Protein AF-A0A955TQ11-F1 (afdb_monomer_lite)

Foldseek 3Di:
DPDDPDDPPPPLVVLLQDWDKDKDKDKDFQCVCQVVCVVVQKDKGFIKIWIWIWTDDSAWWTKIKIKIFTAQIWMDHDQKTFGGKGWIAMDIDTGGDDRDDDPDDDPDDDDPDPVVVVCVVVPPGQRKMWTQWIGHHLWIKGGWIFRWYDDNFKTKTAQTWIQTQNWIKTFIWIFGNDVWIKIWTWMWIFQRACQSVDDPVPGDPWFRGWTKIKTKIWTAHPPPRDTPLQAIKIKIKIQDDWLVNVLVVLCVVPVPCPDVVSVVVNVVSVVFTWRMWIWIRGRNDTDIDTHGDDDD

Structure (mmCIF, N/CA/C/O backbone):
data_AF-A0A955TQ11-F1
#
_entry.id   AF-A0A955TQ11-F1
#
loop_
_atom_site.group_PDB
_atom_site.id
_atom_site.type_symbol
_atom_site.label_atom_id
_atom_site.label_alt_id
_atom_site.label_comp_id
_atom_site.label_asym_id
_atom_site.label_entity_id
_atom_site.label_seq_id
_atom_site.pdbx_PDB_ins_code
_atom_site.Cartn_x
_atom_site.Cartn_y
_atom_site.Cartn_z
_atom_site.occupancy
_atom_site.B_iso_or_equiv
_atom_site.auth_seq_id
_atom_site.auth_comp_id
_atom_site.auth_asym_id
_atom_site.auth_atom_id
_atom_site.pdbx_PDB_model_num
ATOM 1 N N . MET A 1 1 ? -59.111 25.835 35.967 1.00 38.91 1 MET A N 1
ATOM 2 C CA . MET A 1 1 ? -58.354 24.629 35.556 1.00 38.91 1 MET A CA 1
ATOM 3 C C . MET A 1 1 ? -57.848 24.784 34.121 1.00 38.91 1 MET A C 1
ATOM 5 O O . MET A 1 1 ? -58.261 24.059 33.231 1.00 38.91 1 MET A O 1
ATOM 9 N N . GLN A 1 2 ? -56.956 25.746 33.891 1.00 38.28 2 GLN A N 1
ATOM 10 C CA . GLN A 1 2 ? -56.193 25.904 32.650 1.00 38.28 2 GLN A CA 1
ATOM 11 C C . GLN A 1 2 ? -54.782 26.282 33.095 1.00 38.28 2 GLN A C 1
ATOM 13 O O . GLN A 1 2 ? -54.624 27.301 33.758 1.00 38.28 2 GLN A O 1
ATOM 18 N N . GLY A 1 3 ? -53.795 25.425 32.836 1.00 31.94 3 GLY A N 1
ATOM 19 C CA . GLY A 1 3 ? -52.412 25.699 33.239 1.00 31.94 3 GLY A CA 1
ATOM 20 C C . GLY A 1 3 ? -51.520 24.478 33.460 1.00 31.94 3 GLY A C 1
ATOM 21 O O . GLY A 1 3 ? -50.689 24.523 34.355 1.00 31.94 3 GLY A O 1
ATOM 22 N N . LEU A 1 4 ? -51.685 23.389 32.698 1.00 33.56 4 LEU A N 1
ATOM 23 C CA . LEU A 1 4 ? -50.808 22.205 32.795 1.00 33.56 4 LEU A CA 1
ATOM 24 C C . LEU A 1 4 ? -50.300 21.678 31.438 1.00 33.56 4 LEU A C 1
ATOM 26 O O . LEU A 1 4 ? -49.816 20.557 31.357 1.00 33.56 4 LEU A O 1
ATOM 30 N N . LEU A 1 5 ? -50.375 22.470 30.364 1.00 36.75 5 LEU A N 1
ATOM 31 C CA . LEU A 1 5 ? -49.940 22.050 29.023 1.00 36.75 5 LEU A CA 1
ATOM 32 C C . LEU A 1 5 ? -49.131 23.140 28.309 1.00 36.75 5 LEU A C 1
ATOM 34 O O . LEU A 1 5 ? -49.489 23.523 27.208 1.00 36.75 5 LEU A O 1
ATOM 38 N N . ASN A 1 6 ? -48.083 23.676 28.943 1.00 38.81 6 ASN A N 1
ATOM 39 C CA . ASN A 1 6 ? -47.078 24.513 28.268 1.00 38.81 6 ASN A CA 1
ATOM 40 C C . ASN A 1 6 ? -45.756 24.534 29.058 1.00 38.81 6 ASN A C 1
ATOM 42 O O .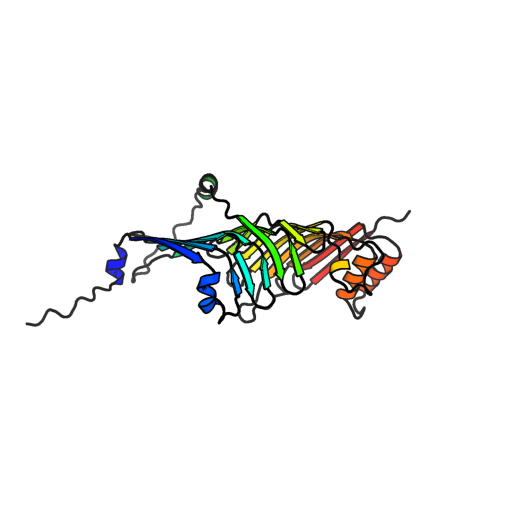 ASN A 1 6 ? -45.367 25.551 29.622 1.00 38.81 6 ASN A O 1
ATOM 46 N N . SER A 1 7 ? -45.046 23.407 29.078 1.00 39.47 7 SER A N 1
ATOM 47 C CA . SER A 1 7 ? -43.590 23.428 29.243 1.00 39.47 7 SER A CA 1
ATOM 48 C C . SER A 1 7 ? -42.989 22.745 28.020 1.00 39.47 7 SER A C 1
ATOM 50 O O . SER A 1 7 ? -43.044 21.518 27.933 1.00 39.47 7 SER A O 1
ATOM 52 N N . PRO A 1 8 ? -42.437 23.502 27.055 1.00 45.91 8 PRO A N 1
ATOM 53 C CA . PRO A 1 8 ? -41.474 22.945 26.132 1.00 45.91 8 PRO A CA 1
ATOM 54 C C . PRO A 1 8 ? -40.201 22.807 26.957 1.00 45.91 8 PRO A C 1
ATOM 56 O O . PRO A 1 8 ? -39.421 23.745 27.061 1.00 45.91 8 PRO A O 1
ATOM 59 N N . ASP A 1 9 ? -40.050 21.686 27.645 1.00 49.72 9 ASP A N 1
ATOM 60 C CA . ASP A 1 9 ? -38.780 21.338 28.265 1.00 49.72 9 ASP A CA 1
ATOM 61 C C . ASP A 1 9 ? -38.062 20.458 27.235 1.00 49.72 9 ASP A C 1
ATOM 63 O O . ASP A 1 9 ? -38.290 19.243 27.200 1.00 49.72 9 ASP A O 1
ATOM 67 N N . PRO A 1 10 ? -37.332 21.041 26.259 1.00 54.69 10 PRO A N 1
ATOM 68 C CA . PRO A 1 10 ? -36.696 20.239 25.238 1.00 54.69 10 PRO A CA 1
ATOM 69 C C . PRO A 1 10 ? -35.675 19.362 25.951 1.00 54.69 10 PRO A C 1
ATOM 71 O O . PRO A 1 10 ? -34.774 19.863 26.617 1.00 54.69 10 PRO A O 1
ATOM 74 N N . LEU A 1 11 ? -35.779 18.046 25.781 1.00 53.69 11 LEU A N 1
ATOM 75 C CA . LEU A 1 11 ? -34.768 17.067 26.204 1.00 53.69 11 LEU A CA 1
ATOM 76 C C . LEU A 1 11 ? -33.322 17.536 25.922 1.00 53.69 11 LEU A C 1
ATOM 78 O O . LEU A 1 11 ? -32.414 17.216 26.683 1.00 53.69 11 LEU A O 1
ATOM 82 N N . GLY A 1 12 ? -33.117 18.354 24.880 1.00 47.66 12 GLY A N 1
ATOM 83 C CA . GLY A 1 12 ? -31.842 18.995 24.549 1.00 47.66 12 GLY A CA 1
ATOM 84 C C . GLY A 1 12 ? -31.285 19.983 25.589 1.00 47.66 12 GLY A C 1
ATOM 85 O O . GLY A 1 12 ? -30.067 20.065 25.708 1.00 47.66 12 GLY A O 1
ATOM 86 N N . ALA A 1 13 ? -32.123 20.685 26.361 1.00 52.50 13 ALA A N 1
ATOM 87 C CA . ALA A 1 13 ? -31.678 21.564 27.450 1.00 52.50 13 ALA A CA 1
ATOM 88 C C . ALA A 1 13 ? -31.245 20.754 28.682 1.00 52.50 13 ALA A C 1
ATOM 90 O O . ALA A 1 13 ? -30.204 21.029 29.262 1.00 52.50 13 ALA A O 1
ATOM 91 N N . ARG A 1 14 ? -31.963 19.673 29.018 1.00 53.03 14 ARG A N 1
ATOM 92 C CA . ARG A 1 14 ? -31.576 18.774 30.124 1.00 53.03 14 ARG A CA 1
ATOM 93 C C . ARG A 1 14 ? -30.316 17.953 29.821 1.00 53.03 14 ARG A C 1
ATOM 95 O O . ARG A 1 14 ? -29.553 17.643 30.728 1.00 53.03 14 ARG A O 1
ATOM 102 N N . LEU A 1 15 ? -30.077 17.615 28.550 1.00 51.38 15 LEU A N 1
ATOM 103 C CA . LEU A 1 15 ? -28.830 16.980 28.100 1.00 51.38 15 LEU A CA 1
ATOM 104 C C . LEU A 1 15 ? -27.630 17.934 28.136 1.00 51.38 15 LEU A C 1
ATOM 106 O O . LEU A 1 15 ? -26.497 17.461 28.221 1.00 51.38 15 LEU A O 1
ATOM 110 N N . ALA A 1 16 ? -27.852 19.253 28.090 1.00 51.72 16 ALA A N 1
ATOM 111 C CA . ALA A 1 16 ? -26.779 20.235 28.181 1.00 51.72 16 ALA A CA 1
ATOM 112 C C . ALA A 1 16 ? -26.068 20.165 29.540 1.00 51.72 16 ALA A C 1
ATOM 114 O O . ALA A 1 16 ? -24.851 20.170 29.543 1.00 51.72 16 ALA A O 1
ATOM 115 N N . ASP A 1 17 ? -26.770 19.918 30.646 1.00 55.50 17 ASP A N 1
ATOM 116 C CA . ASP A 1 17 ? -26.166 19.907 31.994 1.00 55.50 17 ASP A CA 1
ATOM 117 C C . ASP A 1 17 ? -25.662 18.522 32.451 1.00 55.50 17 ASP A C 1
ATOM 119 O O . ASP A 1 17 ? -25.109 18.359 33.536 1.00 55.50 17 ASP A O 1
ATOM 123 N N . LEU A 1 18 ? -25.843 17.481 31.634 1.00 58.16 18 LEU A N 1
ATOM 124 C CA . LEU A 1 18 ? -25.458 16.114 31.997 1.00 58.16 18 LEU A CA 1
ATOM 125 C C . LEU A 1 18 ? -23.947 15.892 31.844 1.00 58.16 18 LEU A C 1
ATOM 127 O O . LEU A 1 18 ? -23.392 16.133 30.777 1.00 58.16 18 LEU A O 1
ATOM 131 N N . PHE A 1 19 ? -23.277 15.374 32.870 1.00 64.00 19 PHE A N 1
ATOM 132 C CA . PHE A 1 19 ? -21.999 14.677 32.714 1.00 64.00 19 PHE A CA 1
ATOM 133 C C . PHE A 1 19 ? -22.301 13.190 32.536 1.00 64.00 19 PHE A C 1
ATOM 135 O O . PHE A 1 19 ? -23.000 12.602 33.362 1.00 64.00 19 PHE A O 1
ATOM 142 N N . ALA A 1 20 ? -21.802 12.587 31.460 1.00 74.44 20 ALA A N 1
ATOM 143 C CA . ALA A 1 20 ? -21.975 11.160 31.221 1.00 74.44 20 ALA A CA 1
ATOM 144 C C . ALA A 1 20 ? -20.669 10.555 30.716 1.00 74.44 20 ALA A C 1
ATOM 146 O O . ALA A 1 20 ? -20.060 11.060 29.770 1.00 74.44 20 ALA A O 1
ATOM 147 N N . GLU A 1 21 ? -20.268 9.463 31.350 1.00 80.25 21 GLU A N 1
ATOM 148 C CA . GLU A 1 21 ? -19.175 8.607 30.918 1.00 80.25 21 GLU A CA 1
ATOM 149 C C . GLU A 1 21 ? -19.738 7.202 30.732 1.00 80.25 21 GLU A C 1
ATOM 151 O O . GLU A 1 21 ? -20.430 6.680 31.608 1.00 80.25 21 GLU A O 1
ATOM 156 N N . VAL A 1 22 ? -19.511 6.634 29.553 1.00 83.81 22 VAL A N 1
ATOM 157 C CA . VAL A 1 22 ? -19.943 5.286 29.202 1.00 83.81 22 VAL A CA 1
ATOM 158 C C . VAL A 1 22 ? -18.728 4.533 28.706 1.00 83.81 22 VAL A C 1
ATOM 160 O O . VAL A 1 22 ? -18.120 4.910 27.706 1.00 83.81 22 VAL A O 1
ATOM 163 N N . GLU A 1 23 ? -18.415 3.449 29.398 1.00 86.69 23 GLU A N 1
ATOM 164 C CA . GLU A 1 23 ? -17.421 2.474 28.977 1.00 86.69 23 GLU A CA 1
ATOM 165 C C . GLU A 1 23 ? -18.138 1.173 28.648 1.00 86.69 23 GLU A C 1
ATOM 167 O O . GLU A 1 23 ? -19.005 0.707 29.390 1.00 86.69 23 GLU A O 1
ATOM 172 N N . THR A 1 24 ? -17.831 0.589 27.499 1.00 84.44 24 THR A N 1
ATOM 173 C CA . THR A 1 24 ? -18.410 -0.688 27.089 1.00 84.44 24 THR A CA 1
ATOM 174 C C . THR A 1 24 ? -17.337 -1.542 26.453 1.00 84.44 24 THR A C 1
ATOM 176 O O . THR A 1 24 ? -16.631 -1.101 25.553 1.00 84.44 24 THR A O 1
ATOM 179 N N . THR A 1 25 ? -17.237 -2.785 26.911 1.00 88.19 25 THR A N 1
ATOM 180 C CA . THR A 1 25 ? -16.353 -3.790 26.328 1.00 88.19 25 THR A CA 1
ATOM 181 C C . THR A 1 25 ? -17.168 -4.903 25.704 1.00 88.19 25 THR A C 1
ATOM 183 O O . THR A 1 25 ? -18.130 -5.397 26.291 1.00 88.19 25 THR A O 1
ATOM 186 N N . ALA A 1 26 ? -16.766 -5.318 24.511 1.00 88.81 26 ALA A N 1
ATOM 187 C CA . ALA A 1 26 ? -17.285 -6.499 23.849 1.00 88.81 26 ALA A CA 1
ATOM 188 C C . ALA A 1 26 ? -16.115 -7.333 23.334 1.00 88.81 26 ALA A C 1
ATOM 190 O O . ALA A 1 26 ? -15.153 -6.799 22.793 1.00 88.81 26 ALA A O 1
ATOM 191 N N . ASN A 1 27 ? -16.207 -8.650 23.487 1.00 89.88 27 ASN A N 1
ATOM 192 C CA . ASN A 1 27 ? -15.277 -9.589 22.874 1.00 89.88 27 ASN A CA 1
ATOM 193 C C . ASN A 1 27 ? -16.059 -10.430 21.874 1.00 89.88 27 ASN A C 1
ATOM 195 O O . ASN A 1 27 ? -17.071 -11.040 22.222 1.00 89.88 27 ASN A O 1
ATOM 199 N N . VAL A 1 28 ? -15.593 -10.434 20.634 1.00 89.25 28 VAL A N 1
ATOM 200 C CA . VAL A 1 28 ? -16.248 -11.074 19.501 1.00 89.25 28 VAL A CA 1
ATOM 201 C C . VAL A 1 28 ? -15.338 -12.179 18.985 1.00 89.25 28 VAL A C 1
ATOM 203 O O . VAL A 1 28 ? -14.207 -11.929 18.575 1.00 89.25 28 VAL A O 1
ATOM 206 N N . ASP A 1 29 ? -15.844 -13.408 19.010 1.00 92.75 29 ASP A N 1
ATOM 207 C CA . ASP A 1 29 ? -15.275 -14.534 18.271 1.00 92.75 29 ASP A CA 1
ATOM 208 C C . ASP A 1 29 ? -15.870 -14.501 16.859 1.00 92.75 29 ASP A C 1
ATOM 210 O O . ASP A 1 29 ? -17.080 -14.692 16.684 1.00 92.75 29 ASP A O 1
ATOM 214 N N . LEU A 1 30 ? -15.034 -14.211 15.858 1.00 89.94 30 LEU A N 1
ATOM 215 C CA . LEU A 1 30 ? -15.490 -14.015 14.480 1.00 89.94 30 LEU A CA 1
ATOM 216 C C . LEU A 1 30 ? -16.107 -15.288 13.896 1.00 89.94 30 LEU A C 1
ATOM 218 O O . LEU A 1 30 ? -17.072 -15.194 13.138 1.00 89.94 30 LEU A O 1
ATOM 222 N N . ALA A 1 31 ? -15.645 -16.468 14.328 1.00 90.88 31 ALA A N 1
ATOM 223 C CA . ALA A 1 31 ? -16.203 -17.736 13.868 1.00 90.88 31 ALA A CA 1
ATOM 224 C C . ALA A 1 31 ? -17.668 -17.906 14.309 1.00 90.88 31 ALA A C 1
ATOM 226 O O . ALA A 1 31 ? -18.479 -18.479 13.582 1.00 90.88 31 ALA A O 1
ATOM 227 N N . ARG A 1 32 ? -18.036 -17.361 15.476 1.00 92.25 32 ARG A N 1
ATOM 228 C CA . ARG A 1 32 ? -19.420 -17.382 15.989 1.00 92.25 32 ARG A CA 1
ATOM 229 C C . ARG A 1 32 ? -20.309 -16.311 15.367 1.00 92.25 32 ARG A C 1
ATOM 231 O O . ARG A 1 32 ? -21.527 -16.423 15.442 1.00 92.25 32 ARG A O 1
ATOM 238 N N . PHE A 1 33 ? -19.713 -15.283 14.768 1.00 90.62 33 PHE A N 1
ATOM 239 C CA . PHE A 1 33 ? -20.420 -14.188 14.099 1.00 90.62 33 PHE A CA 1
ATOM 240 C C . PHE A 1 33 ? -20.521 -14.372 12.580 1.00 90.62 33 PHE A C 1
ATOM 242 O O . PHE A 1 33 ? -21.008 -13.482 11.881 1.00 90.62 33 PHE A O 1
ATOM 249 N N . GLN A 1 34 ? -20.121 -15.534 12.058 1.00 89.38 34 GLN A N 1
ATOM 250 C CA . GLN A 1 34 ? -20.082 -15.799 10.623 1.00 89.38 34 GLN A CA 1
ATOM 251 C C . GLN A 1 34 ? -21.447 -15.613 9.936 1.00 89.38 34 GLN A C 1
ATOM 253 O O . GLN A 1 34 ? -21.502 -15.135 8.804 1.00 89.38 34 GLN A O 1
ATOM 258 N N . GLU A 1 35 ? -22.559 -15.909 10.614 1.00 89.44 35 GLU A N 1
ATOM 259 C CA . GLU A 1 35 ? -23.915 -15.686 10.081 1.00 89.44 35 GLU A CA 1
ATOM 260 C C . GLU A 1 35 ? -24.207 -14.206 9.780 1.00 89.44 35 GLU A C 1
ATOM 262 O O . GLU A 1 35 ? -24.903 -13.903 8.815 1.00 89.44 35 GLU A O 1
ATOM 267 N N . VAL A 1 36 ? -23.630 -13.281 10.557 1.00 88.75 36 VAL A N 1
ATOM 268 C CA . VAL A 1 36 ? -23.771 -11.826 10.361 1.00 88.75 36 VAL A CA 1
ATOM 269 C C . VAL A 1 36 ? -22.808 -11.312 9.287 1.00 88.75 36 VAL A C 1
ATOM 271 O O . VAL A 1 36 ? -23.125 -10.366 8.572 1.00 88.75 36 VAL A O 1
ATOM 274 N N . LEU A 1 37 ? -21.637 -11.938 9.149 1.00 87.12 37 LEU A N 1
ATOM 275 C CA . LEU A 1 37 ? -20.599 -11.535 8.192 1.00 87.12 37 LEU A CA 1
ATOM 276 C C . LEU A 1 37 ? -20.875 -12.032 6.762 1.00 87.12 37 LEU A C 1
ATOM 278 O O . LEU A 1 37 ? -20.564 -11.344 5.788 1.00 87.12 37 LEU A O 1
ATOM 282 N N . THR A 1 38 ? -21.507 -13.201 6.629 1.00 88.88 38 THR A N 1
ATOM 283 C CA . THR A 1 38 ? -21.760 -13.860 5.335 1.00 88.88 38 THR A CA 1
ATOM 284 C C . THR A 1 38 ? -22.584 -13.008 4.357 1.00 88.88 38 THR A C 1
ATOM 286 O O . THR A 1 38 ? -22.193 -12.939 3.191 1.00 88.88 38 THR A O 1
ATOM 289 N N . PRO A 1 39 ? -23.662 -12.302 4.769 1.00 91.88 39 PRO A N 1
ATOM 290 C CA . PRO A 1 39 ? -24.403 -11.398 3.883 1.00 91.88 39 PRO A CA 1
ATOM 291 C C . PRO A 1 39 ? -23.557 -10.267 3.282 1.00 91.88 39 PRO A C 1
ATOM 293 O O . PRO A 1 39 ? -23.903 -9.739 2.230 1.00 91.88 39 PRO A O 1
ATOM 296 N N . HIS A 1 40 ? -22.444 -9.908 3.927 1.00 88.19 40 HIS A N 1
ATOM 297 C CA . HIS A 1 40 ? -21.497 -8.897 3.451 1.00 88.19 40 HIS A CA 1
ATOM 298 C C . HIS A 1 40 ? -20.326 -9.498 2.655 1.00 88.19 40 HIS A C 1
ATOM 300 O O . HIS A 1 40 ? -19.376 -8.789 2.319 1.00 88.19 40 HIS A O 1
ATOM 306 N N . GLY A 1 41 ? -20.378 -10.802 2.360 1.00 88.12 41 GLY A N 1
ATOM 307 C CA . GLY A 1 41 ? -19.329 -11.519 1.638 1.00 88.12 41 GLY A CA 1
ATOM 308 C C . GLY A 1 41 ? -18.043 -11.705 2.445 1.00 88.12 41 GLY A C 1
ATOM 309 O O . GLY A 1 41 ? -16.998 -11.954 1.851 1.00 88.12 41 GLY A O 1
ATOM 310 N N . ILE A 1 42 ? -18.107 -11.563 3.773 1.00 89.19 42 ILE A N 1
ATOM 311 C CA . ILE A 1 42 ? -16.952 -11.661 4.666 1.00 89.19 42 ILE A CA 1
ATOM 312 C C . ILE A 1 42 ? -16.956 -13.038 5.332 1.00 89.19 42 ILE A C 1
ATOM 314 O O . ILE A 1 42 ? -17.942 -13.450 5.947 1.00 89.19 42 ILE A O 1
ATOM 318 N N . GLN A 1 43 ? -15.836 -13.743 5.240 1.00 93.00 43 GLN A N 1
ATOM 319 C CA . GLN A 1 43 ? -15.561 -14.964 5.991 1.00 93.00 43 GLN A CA 1
ATOM 320 C C . GLN A 1 43 ? -14.374 -14.736 6.909 1.00 93.00 43 GLN A C 1
ATOM 322 O O . GLN A 1 43 ? -13.403 -14.103 6.496 1.00 93.00 43 GLN A O 1
ATOM 327 N N . GLY A 1 44 ? -14.429 -15.233 8.143 1.00 91.56 44 GLY A N 1
ATOM 328 C CA . GLY A 1 44 ? -13.293 -15.047 9.027 1.00 91.56 44 GLY A CA 1
ATOM 329 C C . GLY A 1 44 ? -13.310 -15.789 10.345 1.00 91.56 44 GLY A C 1
ATOM 330 O O . GLY A 1 44 ? -14.318 -16.319 10.804 1.00 91.56 44 GLY A O 1
ATOM 331 N N . THR A 1 45 ? -12.136 -15.799 10.959 1.00 95.25 45 THR A N 1
ATOM 332 C CA . THR A 1 45 ? -11.853 -16.431 12.247 1.00 95.25 45 THR A CA 1
ATOM 333 C C . THR A 1 45 ? -10.977 -15.514 13.089 1.00 95.25 45 THR A C 1
ATOM 335 O O . THR A 1 45 ? -10.372 -14.578 12.570 1.00 95.25 45 THR A O 1
ATOM 338 N N . GLY A 1 46 ? -10.870 -15.811 14.382 1.00 93.19 46 GLY A N 1
ATOM 339 C CA . GLY A 1 46 ? -10.047 -15.055 15.323 1.00 93.19 46 GLY A CA 1
ATOM 340 C C . GLY A 1 46 ? -10.889 -14.259 16.311 1.00 93.19 46 GLY A C 1
ATOM 341 O O . GLY A 1 46 ? -12.117 -14.376 16.349 1.00 93.19 46 GLY A O 1
ATOM 342 N N . HIS A 1 47 ? -10.215 -13.461 17.134 1.00 94.12 47 HIS A N 1
ATOM 343 C CA . HIS A 1 47 ? -10.851 -12.745 18.235 1.00 94.12 47 HIS A CA 1
ATOM 344 C C . HIS A 1 47 ? -10.671 -11.241 18.072 1.00 94.12 47 HIS A C 1
ATOM 346 O O . HIS A 1 47 ? -9.567 -10.757 17.825 1.00 94.12 47 HIS A O 1
ATOM 352 N N . THR A 1 48 ? -11.764 -10.505 18.248 1.00 90.00 48 THR A N 1
ATOM 353 C CA . THR A 1 48 ? -11.767 -9.042 18.255 1.00 90.00 48 THR A CA 1
ATOM 354 C C . THR A 1 48 ? -12.294 -8.535 19.592 1.00 90.00 48 THR A C 1
ATOM 356 O O . THR A 1 48 ? -13.424 -8.832 19.970 1.00 90.00 48 THR A O 1
ATOM 359 N N . GLY A 1 49 ? -11.485 -7.769 20.313 1.00 89.75 49 GLY A N 1
ATOM 360 C CA . GLY A 1 49 ? -11.927 -6.957 21.442 1.00 89.75 49 GLY A CA 1
ATOM 361 C C . GLY A 1 49 ? -12.349 -5.576 20.951 1.00 89.75 49 GLY A C 1
ATOM 362 O O . GLY A 1 49 ? -11.660 -4.977 20.133 1.00 89.75 49 GLY A O 1
ATOM 363 N N . ILE A 1 50 ? -13.471 -5.069 21.438 1.00 87.50 50 ILE A N 1
ATOM 364 C CA . ILE A 1 50 ? -13.983 -3.730 21.151 1.00 87.50 50 ILE A CA 1
ATOM 365 C C . ILE A 1 50 ? -14.161 -3.036 22.495 1.00 87.50 50 ILE A C 1
ATOM 367 O O . ILE A 1 50 ? -14.943 -3.496 23.326 1.00 87.50 50 ILE A O 1
ATOM 371 N N . HIS A 1 51 ? -13.446 -1.941 22.713 1.00 88.75 51 HIS A N 1
ATOM 372 C CA . HIS A 1 51 ? -13.599 -1.080 23.877 1.00 88.75 51 HIS A CA 1
ATOM 373 C C . HIS A 1 51 ? -14.107 0.283 23.405 1.00 88.75 51 HIS A C 1
ATOM 375 O O . HIS A 1 51 ? -13.448 0.969 22.631 1.00 88.75 51 HIS A O 1
ATOM 381 N N . VAL A 1 52 ? -15.310 0.657 23.827 1.00 85.62 52 VAL A N 1
ATOM 382 C CA . VAL A 1 52 ? -15.945 1.933 23.496 1.00 85.62 52 VAL A CA 1
ATOM 383 C C . VAL A 1 52 ? -15.916 2.815 24.734 1.00 85.62 52 VAL A C 1
ATOM 385 O O . VAL A 1 52 ? -16.435 2.427 25.778 1.00 85.62 52 VAL A O 1
ATOM 388 N N . HIS A 1 53 ? -15.351 4.010 24.596 1.00 87.69 53 HIS A N 1
ATOM 389 C CA . HIS A 1 53 ? -15.335 5.058 25.610 1.00 87.69 53 HIS A CA 1
ATOM 390 C C . HIS A 1 53 ? -16.078 6.282 25.075 1.00 87.69 53 HIS A C 1
ATOM 392 O O . HIS A 1 53 ? -15.708 6.845 24.045 1.00 87.69 53 HIS A O 1
ATOM 398 N N . LEU A 1 54 ? -17.154 6.687 25.741 1.00 81.69 54 LEU A N 1
ATOM 399 C CA . LEU A 1 54 ? -17.909 7.896 25.422 1.00 81.69 54 LEU A CA 1
ATOM 400 C C . LEU A 1 54 ? -17.883 8.816 26.632 1.00 81.69 54 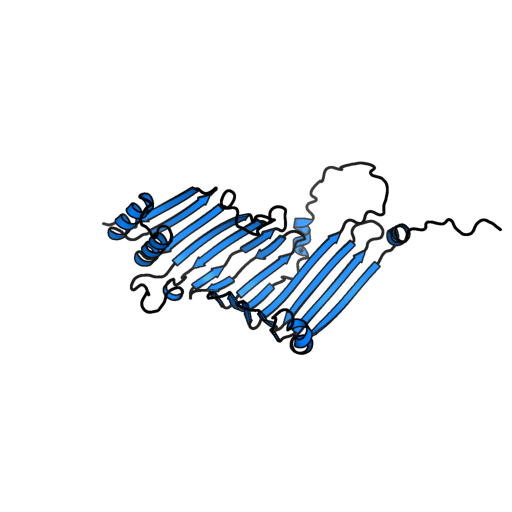LEU A C 1
ATOM 402 O O . LEU A 1 54 ? -18.292 8.427 27.722 1.00 81.69 54 LEU A O 1
ATOM 406 N N . ARG A 1 55 ? -17.470 10.063 26.429 1.00 81.75 55 ARG A N 1
ATOM 407 C CA . ARG A 1 55 ? -17.432 11.088 27.466 1.00 81.75 55 ARG A CA 1
ATOM 408 C C . ARG A 1 55 ? -18.111 12.357 26.985 1.00 81.75 55 ARG A C 1
ATOM 410 O O . ARG A 1 55 ? -17.589 13.088 26.144 1.00 81.75 55 ARG A O 1
ATOM 417 N N . LYS A 1 56 ? -19.258 12.663 27.583 1.00 76.50 56 LYS A N 1
ATOM 418 C CA . LYS A 1 56 ? -19.960 13.934 27.420 1.00 76.50 56 LYS A CA 1
ATOM 419 C C . LYS A 1 56 ? -19.627 14.823 28.612 1.00 76.50 56 LYS A C 1
ATOM 421 O O . LYS A 1 56 ? -19.984 14.515 29.750 1.00 76.50 56 LYS A O 1
ATOM 426 N N . LYS A 1 57 ? -18.926 15.928 28.356 1.00 70.12 57 LYS A N 1
ATOM 427 C CA . LYS A 1 57 ? -18.670 16.958 29.372 1.00 70.12 57 LYS A CA 1
ATOM 428 C C . LYS A 1 57 ? -19.917 17.812 29.576 1.00 70.12 57 LYS A C 1
ATOM 430 O O . LYS A 1 57 ? -20.694 17.998 28.644 1.00 70.12 57 LYS A O 1
ATOM 435 N N . GLU A 1 58 ? -20.078 18.340 30.787 1.00 60.78 58 GLU A N 1
ATOM 436 C CA . GLU A 1 58 ? -21.165 19.256 31.153 1.00 60.78 58 GLU A CA 1
ATOM 437 C C . GLU A 1 58 ? -21.258 20.389 30.121 1.00 60.78 58 GLU A C 1
ATOM 439 O O . GLU A 1 58 ? -22.195 20.431 29.341 1.00 60.78 58 GLU A O 1
ATOM 444 N N . HIS A 1 59 ? -20.184 21.157 29.946 1.00 61.88 59 HIS A N 1
ATOM 445 C CA . HIS A 1 59 ? -20.035 22.102 28.843 1.00 61.88 59 HIS A CA 1
ATOM 446 C C . HIS A 1 59 ? -18.861 21.668 27.959 1.00 61.88 59 HIS A C 1
ATOM 448 O O . HIS A 1 59 ? -17.716 21.625 28.416 1.00 61.88 59 HIS A O 1
ATOM 454 N N . GLY A 1 60 ? -19.125 21.324 26.697 1.00 66.00 60 GLY A N 1
ATOM 455 C CA . GLY A 1 60 ? -18.074 21.014 25.726 1.00 66.00 60 GLY A CA 1
ATOM 456 C C . GLY A 1 60 ? -18.412 19.873 24.777 1.00 66.00 60 GLY A C 1
ATOM 457 O O . GLY A 1 60 ? -19.566 19.484 24.614 1.00 66.00 60 GLY A O 1
ATOM 458 N N . ASN A 1 61 ? -17.376 19.358 24.120 1.00 70.00 61 ASN A N 1
ATOM 459 C CA . ASN A 1 61 ? -17.527 18.321 23.113 1.00 70.00 61 ASN A CA 1
ATOM 460 C C . ASN A 1 61 ? -17.946 16.980 23.734 1.00 70.00 61 ASN A C 1
ATOM 462 O O . ASN A 1 61 ? -17.548 16.637 24.851 1.00 70.00 61 ASN A O 1
ATOM 466 N N . LEU A 1 62 ? -18.711 16.208 22.966 1.00 76.19 62 LEU A N 1
ATOM 467 C CA . LEU A 1 62 ? -18.840 14.771 23.151 1.00 76.19 62 LEU A CA 1
ATOM 468 C C . LEU A 1 62 ? -17.584 14.120 22.570 1.00 76.19 62 LEU A C 1
ATOM 470 O O . LEU A 1 62 ? -17.382 14.123 21.354 1.00 76.19 62 LEU A O 1
ATOM 474 N N . ASP A 1 63 ? -16.745 13.578 23.441 1.00 79.50 63 ASP A N 1
ATOM 475 C CA . ASP A 1 63 ? -15.588 12.788 23.050 1.00 79.50 63 ASP A CA 1
ATOM 476 C C . ASP A 1 63 ? -16.001 11.316 22.973 1.00 79.50 63 ASP A C 1
ATOM 478 O O . ASP A 1 63 ? -16.628 10.781 23.883 1.00 79.50 63 ASP A O 1
ATOM 482 N N . SER A 1 64 ? -15.658 10.659 21.875 1.00 78.81 64 SER A N 1
ATOM 483 C CA . SER A 1 64 ? -15.875 9.231 21.665 1.00 78.81 64 SER A CA 1
ATOM 484 C C . SER A 1 64 ? -14.575 8.589 21.208 1.00 78.81 64 SER A C 1
ATOM 486 O O . SER A 1 64 ? -13.864 9.156 20.374 1.00 78.81 64 SER A O 1
ATOM 488 N N . ALA A 1 65 ? -14.253 7.430 21.764 1.00 82.06 65 ALA A N 1
ATOM 489 C CA . ALA A 1 65 ? -13.138 6.598 21.361 1.00 82.06 65 ALA A CA 1
ATOM 490 C C . ALA A 1 65 ? -13.603 5.145 21.229 1.00 82.06 65 ALA A C 1
ATOM 492 O O . ALA A 1 65 ? -14.400 4.660 22.030 1.00 82.06 65 ALA A O 1
ATOM 493 N N . ILE A 1 66 ? -13.126 4.470 20.191 1.00 82.75 66 ILE A N 1
ATOM 494 C CA . ILE A 1 66 ? -13.316 3.041 19.970 1.00 82.75 66 ILE A CA 1
ATOM 495 C C . ILE A 1 66 ? -11.927 2.445 19.789 1.00 82.75 66 ILE A C 1
ATOM 497 O O . ILE A 1 66 ? -11.243 2.778 18.821 1.00 82.75 66 ILE A O 1
ATOM 501 N N . ASP A 1 67 ? -11.529 1.571 20.703 1.00 85.50 67 ASP A N 1
ATOM 502 C CA . ASP A 1 67 ? -10.318 0.771 20.603 1.00 85.50 67 ASP A CA 1
ATOM 503 C C . ASP A 1 67 ? -10.704 -0.639 20.151 1.00 85.50 67 ASP A C 1
ATOM 505 O O . ASP A 1 67 ? -11.406 -1.376 20.847 1.00 85.50 67 ASP A O 1
ATOM 509 N N . LEU A 1 68 ? -10.256 -1.018 18.963 1.00 85.31 68 LEU A N 1
ATOM 510 C CA . LEU A 1 68 ? -10.371 -2.368 18.434 1.00 85.31 68 LEU A CA 1
ATOM 511 C C . LEU A 1 68 ? -9.057 -3.091 18.709 1.00 85.31 68 LEU A C 1
ATOM 513 O O . LEU A 1 68 ? -7.996 -2.573 18.386 1.00 85.31 68 LEU A O 1
ATOM 517 N N . THR A 1 69 ? -9.113 -4.285 19.283 1.00 90.19 69 THR A N 1
ATOM 518 C CA . THR A 1 69 ? -7.962 -5.177 19.457 1.00 90.19 69 THR A CA 1
ATOM 519 C C . THR A 1 69 ? -8.209 -6.437 18.649 1.00 90.19 69 THR A C 1
ATOM 521 O O . THR A 1 69 ? -9.214 -7.108 18.851 1.00 90.19 69 THR A O 1
ATOM 524 N N . LEU A 1 70 ? -7.300 -6.766 17.745 1.00 90.38 70 LEU A N 1
ATOM 525 C CA . LEU A 1 70 ? -7.368 -7.926 16.868 1.00 90.38 70 LEU A CA 1
ATOM 526 C C . LEU A 1 70 ? -6.346 -8.952 17.349 1.00 90.38 70 LEU A C 1
ATOM 528 O O . LEU A 1 70 ? -5.186 -8.604 17.582 1.00 90.38 70 LEU A O 1
ATOM 532 N N . LYS A 1 71 ? -6.761 -10.210 17.482 1.00 93.19 71 LYS A N 1
ATOM 533 C CA . LYS A 1 71 ? -5.873 -11.327 17.799 1.00 93.19 71 LYS A CA 1
ATOM 534 C C . LYS A 1 71 ? -6.110 -12.469 16.821 1.00 93.19 71 LYS A C 1
ATOM 536 O O . LYS A 1 71 ? -7.186 -13.075 16.841 1.00 93.19 71 LYS A O 1
ATOM 541 N N . GLU A 1 72 ? -5.085 -12.759 16.019 1.00 91.75 72 GLU A N 1
ATOM 542 C CA . GLU A 1 72 ? -5.067 -13.871 15.054 1.00 91.75 72 GLU A CA 1
ATOM 543 C C . GLU A 1 72 ? -6.284 -13.844 14.114 1.00 91.75 72 GLU A C 1
ATOM 545 O O . GLU A 1 72 ? -6.913 -14.862 13.823 1.00 91.75 72 GLU A O 1
ATOM 550 N N . VAL A 1 73 ? -6.657 -12.642 13.677 1.00 92.25 73 VAL A N 1
ATOM 551 C CA . VAL A 1 73 ? -7.809 -12.411 12.814 1.00 92.25 73 VAL A CA 1
ATOM 552 C C . VAL A 1 73 ? -7.446 -12.753 11.377 1.00 92.25 73 VAL A C 1
ATOM 554 O O . VAL A 1 73 ? -6.576 -12.126 10.777 1.00 92.25 73 VAL A O 1
ATOM 557 N N . SER A 1 74 ? -8.158 -13.718 10.810 1.00 94.00 74 SER A N 1
ATOM 558 C CA . SER A 1 74 ? -8.082 -14.045 9.388 1.00 94.00 74 SER A CA 1
ATOM 559 C C . SER A 1 74 ? -9.411 -13.696 8.738 1.00 94.00 74 SER A C 1
ATOM 561 O O . SER A 1 74 ? -10.460 -14.119 9.221 1.00 94.00 74 SER A O 1
ATOM 563 N N . LEU A 1 75 ? -9.368 -12.904 7.669 1.00 92.31 75 LEU A N 1
ATOM 564 C CA . LEU A 1 75 ? -10.540 -12.395 6.959 1.00 92.31 75 LEU A CA 1
ATOM 565 C C . LEU A 1 75 ? -10.391 -12.641 5.460 1.00 92.31 75 LEU A C 1
ATOM 567 O O . LEU A 1 75 ? -9.324 -12.435 4.887 1.00 92.31 75 LEU A O 1
ATOM 571 N N . GLN A 1 76 ? -11.482 -13.022 4.813 1.00 92.25 76 GLN A N 1
ATOM 572 C CA . GLN A 1 76 ? -11.595 -13.156 3.370 1.00 92.25 76 GLN A CA 1
ATOM 573 C C . GLN A 1 76 ? -12.845 -12.415 2.903 1.00 92.25 76 GLN A C 1
ATOM 575 O O . GLN A 1 76 ? -13.948 -12.697 3.367 1.00 92.25 76 GLN A O 1
ATOM 580 N N . GLN A 1 77 ? -12.663 -11.484 1.969 1.00 90.44 77 GLN A N 1
ATOM 581 C CA . GLN A 1 77 ? -13.742 -10.757 1.313 1.00 90.44 77 GLN A CA 1
ATOM 582 C C . GLN A 1 77 ? -13.407 -10.587 -0.168 1.00 90.44 77 GLN A C 1
ATOM 584 O O . GLN A 1 77 ? -12.455 -9.897 -0.525 1.00 90.44 77 GLN A O 1
ATOM 589 N N . GLU A 1 78 ? -14.189 -11.219 -1.042 1.00 87.25 78 GLU A N 1
ATOM 590 C CA . GLU A 1 78 ? -13.985 -11.202 -2.497 1.00 87.25 78 GLU A CA 1
ATOM 591 C C . GLU A 1 78 ? -12.533 -11.520 -2.925 1.00 87.25 78 GLU A C 1
ATOM 593 O O . GLU A 1 78 ? -12.116 -12.679 -2.920 1.00 87.25 78 GLU A O 1
ATOM 598 N N . ARG A 1 79 ? -11.770 -10.490 -3.324 1.00 85.94 79 ARG A N 1
ATOM 599 C CA . ARG A 1 79 ? -10.376 -10.556 -3.798 1.00 85.94 79 ARG A CA 1
ATOM 600 C C . ARG A 1 79 ? -9.357 -10.102 -2.749 1.00 85.94 79 ARG A C 1
ATOM 602 O O . ARG A 1 79 ? -8.169 -10.020 -3.066 1.00 85.94 79 ARG A O 1
ATOM 609 N N . ALA A 1 80 ? -9.819 -9.777 -1.547 1.00 87.69 80 ALA A N 1
ATOM 610 C CA . ALA A 1 80 ? -9.001 -9.349 -0.430 1.00 87.69 80 ALA A CA 1
ATOM 611 C C . ALA A 1 80 ? -8.945 -10.449 0.635 1.00 87.69 80 ALA A C 1
ATOM 613 O O . ALA A 1 80 ? -9.982 -10.947 1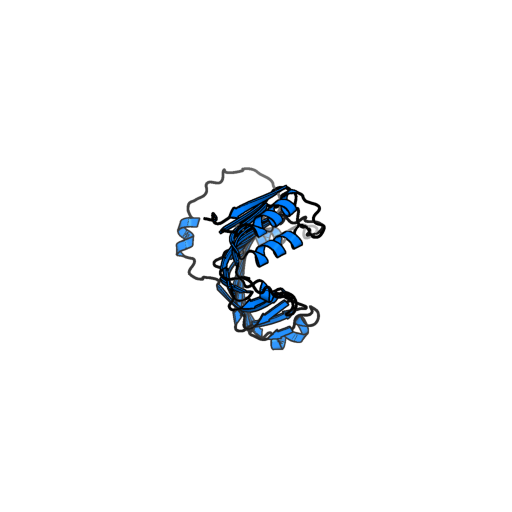.081 1.00 87.69 80 ALA A O 1
ATOM 614 N N . THR A 1 81 ? -7.739 -10.824 1.059 1.00 92.75 81 THR A N 1
ATOM 615 C CA . THR A 1 81 ? -7.553 -11.710 2.216 1.00 92.75 81 THR A CA 1
ATOM 616 C C . THR A 1 81 ? -6.535 -11.133 3.183 1.00 92.75 81 THR A C 1
ATOM 618 O O . THR A 1 81 ? -5.513 -10.594 2.764 1.00 92.75 81 THR A O 1
ATOM 621 N N . ILE A 1 82 ? -6.808 -11.284 4.474 1.00 91.81 82 ILE A N 1
ATOM 622 C CA . ILE A 1 82 ? -5.903 -11.010 5.588 1.00 91.81 82 ILE A CA 1
ATOM 623 C C . ILE A 1 82 ? -5.702 -12.339 6.307 1.00 91.81 82 ILE A C 1
ATOM 625 O O . ILE A 1 82 ? -6.680 -12.967 6.707 1.00 91.81 82 ILE A O 1
ATOM 629 N N . GLU A 1 83 ? -4.460 -12.776 6.464 1.00 93.31 83 GLU A N 1
ATOM 630 C CA . GLU A 1 83 ? -4.106 -13.995 7.193 1.00 93.31 83 GLU A CA 1
ATOM 631 C C . GLU A 1 83 ? -3.314 -13.615 8.453 1.00 93.31 83 GLU A C 1
ATOM 633 O O . GLU A 1 83 ? -2.306 -12.905 8.373 1.00 93.31 83 GLU A O 1
ATOM 638 N N . GLU A 1 84 ? -3.770 -14.109 9.610 1.00 90.88 84 GLU A N 1
ATOM 639 C CA . GLU A 1 84 ? -3.104 -13.954 10.915 1.00 90.88 84 GLU A CA 1
ATOM 640 C C . GLU A 1 84 ? -2.868 -12.479 11.324 1.00 90.88 84 GLU A C 1
ATOM 642 O O . GLU A 1 84 ? -1.792 -12.100 11.786 1.00 90.88 84 GLU A O 1
ATOM 647 N N . GLY A 1 85 ? -3.885 -11.628 11.167 1.00 86.50 85 GLY A N 1
ATOM 648 C CA . GLY A 1 85 ? -3.860 -10.220 11.564 1.00 86.50 85 GLY A CA 1
ATOM 649 C C . GLY A 1 85 ? -3.928 -10.018 13.082 1.00 86.50 85 GLY A C 1
ATOM 650 O O . GLY A 1 85 ? -4.824 -10.537 13.748 1.00 86.50 85 GLY A O 1
ATOM 651 N N . THR A 1 86 ? -3.011 -9.238 13.649 1.00 91.38 86 THR A N 1
ATOM 652 C CA . THR A 1 86 ? -2.969 -8.919 15.085 1.00 91.38 86 THR A CA 1
ATOM 653 C C . THR A 1 86 ? -2.634 -7.449 15.282 1.00 91.38 86 THR A C 1
ATOM 655 O O . THR A 1 86 ? -1.816 -6.889 14.563 1.00 91.38 86 THR A O 1
ATOM 658 N N . GLY A 1 87 ? -3.250 -6.796 16.261 1.00 87.19 87 GLY A N 1
ATOM 659 C CA . GLY A 1 87 ? -2.915 -5.409 16.558 1.00 87.19 87 GLY A CA 1
ATOM 660 C C . GLY A 1 87 ? -4.014 -4.656 17.265 1.00 87.19 87 GLY A C 1
ATOM 661 O O . GLY A 1 87 ? -4.974 -5.245 17.760 1.00 87.19 87 GLY A O 1
ATOM 662 N N . SER A 1 88 ? -3.885 -3.336 17.294 1.00 86.12 88 SER A N 1
ATOM 663 C CA . SER A 1 88 ? -4.955 -2.475 17.784 1.00 86.12 88 SER A CA 1
ATOM 664 C C . SER A 1 88 ? -5.196 -1.288 16.867 1.00 86.12 88 SER A C 1
ATOM 666 O O . SER A 1 88 ? -4.290 -0.824 16.181 1.00 86.12 88 SER A O 1
ATOM 668 N N . ILE A 1 89 ? -6.438 -0.818 16.847 1.00 81.62 89 ILE A N 1
ATOM 669 C CA . ILE A 1 89 ? -6.885 0.334 16.074 1.00 81.62 89 ILE A CA 1
ATOM 670 C C . ILE A 1 89 ? -7.658 1.231 17.024 1.00 81.62 89 ILE A C 1
ATOM 672 O O . ILE A 1 89 ? -8.660 0.798 17.586 1.00 81.62 89 ILE A O 1
ATOM 676 N N . GLN A 1 90 ? -7.227 2.478 17.179 1.00 80.69 90 GLN A N 1
ATOM 677 C CA . GLN A 1 90 ? -7.978 3.477 17.930 1.00 80.69 90 GLN A CA 1
ATOM 678 C C . GLN A 1 90 ? -8.634 4.470 16.974 1.00 80.69 90 GLN A C 1
ATOM 680 O O . GLN A 1 90 ? -7.972 5.109 16.153 1.00 80.69 90 GLN A O 1
ATOM 685 N N . ILE A 1 91 ? -9.944 4.628 17.120 1.00 77.69 91 ILE A N 1
ATOM 686 C CA . ILE A 1 91 ? -10.746 5.616 16.407 1.00 77.69 91 ILE A CA 1
ATOM 687 C C . ILE A 1 91 ? -11.244 6.614 17.439 1.00 77.69 91 ILE A C 1
ATOM 689 O O . ILE A 1 91 ? -12.015 6.249 18.322 1.00 77.69 91 ILE A O 1
ATOM 693 N N . ARG A 1 92 ? -10.847 7.882 17.320 1.00 78.06 92 ARG A N 1
ATOM 694 C CA . ARG A 1 92 ? -11.329 8.952 18.200 1.00 78.06 92 ARG A CA 1
ATOM 695 C C . ARG A 1 92 ? -12.102 10.000 17.413 1.00 78.06 92 ARG A C 1
ATOM 697 O O . ARG A 1 92 ? -11.645 10.461 16.370 1.00 78.06 92 ARG A O 1
ATOM 704 N N . LYS A 1 93 ? -13.245 10.432 17.945 1.00 77.31 93 LYS A N 1
ATOM 705 C CA . LYS A 1 93 ? -14.055 11.522 17.395 1.00 77.31 93 LYS A CA 1
ATOM 706 C C . LYS A 1 93 ? -14.507 12.462 18.503 1.00 77.31 93 LYS A C 1
ATOM 708 O O . LYS A 1 93 ? -15.066 12.016 19.501 1.00 77.31 93 LYS A O 1
ATOM 713 N N . SER A 1 94 ? -14.272 13.757 18.312 1.00 76.69 94 SER A N 1
ATOM 714 C CA . SER A 1 94 ? -14.759 14.815 19.197 1.00 76.69 94 SER A CA 1
ATOM 715 C C . SER A 1 94 ? -15.822 15.612 18.452 1.00 76.69 94 SER A C 1
ATOM 717 O O . SER A 1 94 ? -15.568 16.123 17.363 1.00 76.69 94 SER A O 1
ATOM 719 N N . LEU A 1 95 ? -17.030 15.675 19.000 1.00 71.69 95 LEU A N 1
ATOM 720 C CA . LEU A 1 95 ? -18.170 16.358 18.399 1.00 71.69 95 LEU A CA 1
ATOM 721 C C . LEU A 1 95 ? -18.522 17.581 19.238 1.00 71.69 95 LEU A C 1
ATOM 723 O O . LEU A 1 95 ? -18.840 17.445 20.418 1.00 71.69 95 LEU A O 1
ATOM 727 N N . ALA A 1 96 ? -18.500 18.770 18.637 1.00 69.44 96 ALA A N 1
ATOM 728 C CA . ALA A 1 96 ? -18.982 19.973 19.303 1.00 69.44 96 ALA A CA 1
ATOM 729 C C . ALA A 1 96 ? -20.497 19.878 19.517 1.00 69.44 96 ALA A C 1
ATOM 731 O O . ALA A 1 96 ? -21.264 19.792 18.559 1.00 69.44 96 ALA A O 1
ATOM 732 N N . TRP A 1 97 ? -20.926 19.889 20.778 1.00 55.91 97 TRP A N 1
ATOM 733 C CA . TRP A 1 97 ? -22.338 19.908 21.139 1.00 55.91 97 TRP A CA 1
ATOM 734 C C . TRP A 1 97 ? -22.780 21.354 21.373 1.00 55.91 97 TRP A C 1
ATOM 736 O O . TRP A 1 97 ? -22.301 22.009 22.297 1.00 55.91 97 TRP A O 1
ATOM 746 N N . GLN A 1 98 ? -23.688 21.861 20.536 1.00 58.09 98 GLN A N 1
ATOM 747 C CA . GLN A 1 98 ? -24.321 23.169 20.719 1.00 58.09 98 GLN A CA 1
ATOM 748 C C . GLN A 1 98 ? -25.824 22.960 20.964 1.00 58.09 98 GLN A C 1
ATOM 750 O O . GLN A 1 98 ? -26.559 22.685 20.014 1.00 58.09 98 GLN A O 1
ATOM 755 N N . PRO A 1 99 ? -26.308 23.049 22.216 1.00 48.31 99 PRO A N 1
ATOM 756 C CA . PRO A 1 99 ? -27.739 23.043 22.486 1.00 48.31 99 PRO A CA 1
ATOM 757 C C . PRO A 1 99 ? -28.343 24.342 21.927 1.00 48.31 99 PRO A C 1
ATOM 759 O O . PRO A 1 99 ? -27.756 25.413 22.056 1.00 48.31 99 PRO A O 1
ATOM 762 N N . GLY A 1 100 ? -29.462 24.234 21.210 1.00 46.88 100 GLY A N 1
ATOM 763 C CA . GLY A 1 100 ? -29.934 25.261 20.277 1.00 46.88 100 GLY A CA 1
ATOM 764 C C . GLY A 1 100 ? -30.071 26.691 20.827 1.00 46.88 100 GLY A C 1
ATOM 765 O O . GLY A 1 100 ? -30.630 26.906 21.896 1.00 46.88 100 GLY A O 1
ATOM 766 N N . GLY A 1 101 ? -29.668 27.660 19.991 1.00 43.09 101 GLY A N 1
ATOM 767 C CA . GLY A 1 101 ? -30.292 28.986 19.909 1.00 43.09 101 GLY A CA 1
ATOM 768 C C . GLY A 1 101 ? -29.576 30.181 20.551 1.00 43.09 101 GLY A C 1
ATOM 769 O O . GLY A 1 101 ? -30.141 30.784 21.450 1.00 43.09 101 GLY A O 1
ATOM 770 N N . SER A 1 102 ? -28.410 30.596 20.033 1.00 36.59 102 SER A N 1
ATOM 771 C CA . SER A 1 102 ? -28.152 31.984 19.573 1.00 36.59 102 SER A CA 1
ATOM 772 C C . SER A 1 102 ? -26.734 32.100 18.975 1.00 36.59 102 SER A C 1
ATOM 774 O O . SER A 1 102 ? -25.771 31.721 19.645 1.00 36.59 102 SER A O 1
ATOM 776 N N . PRO A 1 103 ? -26.538 32.623 17.748 1.00 51.66 103 PRO A N 1
ATOM 777 C CA . PRO A 1 103 ? -25.207 32.899 17.219 1.00 51.66 103 PRO A CA 1
ATOM 778 C C . PRO A 1 103 ? -24.690 34.217 17.811 1.00 51.66 103 PRO A C 1
ATOM 780 O O . PRO A 1 103 ? -24.748 35.267 17.175 1.00 51.66 103 PRO A O 1
ATOM 783 N N . THR A 1 104 ? -24.175 34.186 19.040 1.00 44.28 104 THR A N 1
ATOM 784 C CA . THR A 1 104 ? -23.497 35.345 19.641 1.00 44.28 104 THR A CA 1
ATOM 785 C C . THR A 1 104 ? -22.005 35.081 19.813 1.00 44.28 104 THR A C 1
ATOM 787 O O . THR A 1 104 ? -21.555 34.574 20.831 1.00 44.28 104 THR A O 1
ATOM 790 N N . GLY A 1 105 ? -21.263 35.439 18.760 1.00 41.47 105 GLY A N 1
ATOM 791 C CA . GLY A 1 105 ? -19.963 36.120 18.769 1.00 41.47 105 GLY A CA 1
ATOM 792 C C . GLY A 1 105 ? -18.870 35.703 19.761 1.00 41.47 105 GLY A C 1
ATOM 793 O O . GLY A 1 105 ? -18.905 36.074 20.926 1.00 41.47 105 GLY A O 1
ATOM 794 N N . ARG A 1 106 ? -17.763 35.172 19.231 1.00 37.66 106 ARG A N 1
ATOM 795 C CA . ARG A 1 106 ? -16.512 35.907 18.926 1.00 37.66 106 ARG A CA 1
ATOM 796 C C . ARG A 1 106 ? -15.443 34.878 18.548 1.00 37.66 106 ARG A C 1
ATOM 798 O O . ARG A 1 106 ? -15.114 34.004 19.340 1.00 37.66 106 ARG A O 1
ATOM 805 N N . SER A 1 107 ? -14.888 35.002 17.344 1.00 38.66 107 SER A N 1
ATOM 806 C CA . SER A 1 107 ? -13.678 34.283 16.936 1.00 38.66 107 SER A CA 1
ATOM 807 C C . SER A 1 107 ? -12.510 34.785 17.786 1.00 38.66 107 SER A C 1
ATOM 809 O O . SER A 1 107 ? -11.924 35.823 17.477 1.00 38.66 107 SER A O 1
ATOM 811 N N . ALA A 1 108 ? -12.190 34.087 18.874 1.00 39.78 108 ALA A N 1
ATOM 812 C CA . ALA A 1 108 ? -10.902 34.262 19.528 1.00 39.78 108 ALA A CA 1
ATOM 813 C C . ALA A 1 108 ? -9.815 33.711 18.588 1.00 39.78 108 ALA A C 1
ATOM 815 O O . ALA A 1 108 ? -9.988 32.608 18.061 1.00 39.78 108 ALA A O 1
ATOM 816 N N . PRO A 1 109 ? -8.722 34.449 18.332 1.00 35.91 109 PRO A N 1
ATOM 817 C CA . PRO A 1 109 ? -7.618 33.914 17.555 1.00 35.91 109 PRO A CA 1
ATOM 818 C C . PRO A 1 109 ? -7.066 32.672 18.258 1.00 35.91 109 PRO A C 1
ATOM 820 O O . PRO A 1 109 ? -6.722 32.703 19.439 1.00 35.91 109 PRO A O 1
ATOM 823 N N . PHE A 1 110 ? -7.009 31.569 17.516 1.00 39.44 110 PHE A N 1
ATOM 824 C CA . PHE A 1 110 ? -6.362 30.341 17.945 1.00 39.44 110 PHE A CA 1
ATOM 825 C C . PHE A 1 110 ? -4.879 30.630 18.191 1.00 39.44 110 PHE A C 1
ATOM 827 O O . PHE A 1 110 ? -4.150 31.057 17.294 1.00 39.44 110 PHE A O 1
ATOM 834 N N . HIS A 1 111 ? -4.436 30.424 19.424 1.00 32.28 111 HIS A N 1
ATOM 835 C CA . HIS A 1 111 ? -3.024 30.353 19.761 1.00 32.28 111 HIS A CA 1
ATOM 836 C C . HIS A 1 111 ? -2.707 28.872 19.946 1.00 32.28 111 HIS A C 1
ATOM 838 O O . HIS A 1 111 ? -3.215 28.281 20.904 1.00 32.28 111 HIS A O 1
ATOM 844 N N . PRO A 1 112 ? -1.945 28.241 19.033 1.00 31.89 112 PRO A N 1
ATOM 845 C CA . PRO A 1 112 ? -1.515 26.871 19.236 1.00 31.89 112 PRO A CA 1
ATOM 846 C C . PRO A 1 112 ? -0.674 26.840 20.509 1.00 31.89 112 PRO A C 1
ATOM 848 O O . PRO A 1 112 ? 0.438 27.359 20.560 1.00 31.89 112 PRO A O 1
ATOM 851 N N . SER A 1 113 ? -1.251 26.283 21.569 1.00 39.47 113 SER A N 1
ATOM 852 C CA . SER A 1 113 ? -0.490 25.922 22.751 1.00 39.47 113 SER A CA 1
ATOM 853 C C . SER A 1 113 ? 0.322 24.685 22.406 1.00 39.47 113 SER A C 1
ATOM 855 O O . SER A 1 113 ? -0.166 23.752 21.765 1.00 39.47 113 SER A O 1
ATOM 857 N N . ASP A 1 114 ? 1.570 24.690 22.853 1.00 45.25 114 ASP A N 1
ATOM 858 C CA . ASP A 1 114 ? 2.579 23.645 22.676 1.00 45.25 114 ASP A CA 1
ATOM 859 C C . ASP A 1 114 ? 2.251 22.360 23.483 1.00 45.25 114 ASP A C 1
ATOM 861 O O . ASP A 1 114 ? 3.108 21.680 24.044 1.00 45.25 114 ASP A O 1
ATOM 865 N N . LEU A 1 115 ? 0.956 22.035 23.590 1.00 42.66 115 LEU A N 1
ATOM 866 C CA . LEU A 1 115 ? 0.407 20.838 24.220 1.00 42.66 115 LEU A CA 1
ATOM 867 C C . LEU A 1 115 ? 0.663 19.590 23.367 1.00 42.66 115 LEU A C 1
ATOM 869 O O . LEU A 1 115 ? 0.774 18.500 23.918 1.00 42.66 115 LEU A O 1
ATOM 873 N N . ILE A 1 116 ? 0.815 19.725 22.043 1.00 47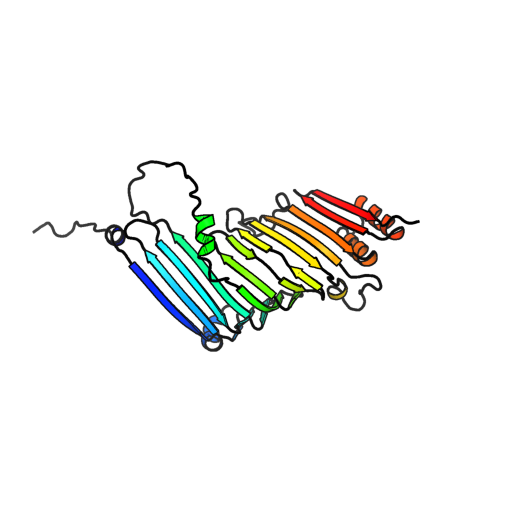.91 116 ILE A N 1
ATOM 874 C CA . ILE A 1 116 ? 1.082 18.589 21.140 1.00 47.91 116 ILE A CA 1
ATOM 875 C C . ILE A 1 116 ? 2.475 17.989 21.412 1.00 47.91 116 ILE A C 1
ATOM 877 O O . ILE A 1 116 ? 2.605 16.767 21.486 1.00 47.91 116 ILE A O 1
ATOM 881 N N . ALA A 1 117 ? 3.487 18.823 21.683 1.00 40.56 117 ALA A N 1
ATOM 882 C CA . ALA A 1 117 ? 4.820 18.366 22.088 1.00 40.56 117 ALA A CA 1
ATOM 883 C C . ALA A 1 117 ? 4.839 17.735 23.499 1.00 40.56 117 ALA A C 1
ATOM 885 O O . ALA A 1 117 ? 5.691 16.899 23.808 1.00 40.56 117 ALA A O 1
ATOM 886 N N . GLN A 1 118 ? 3.883 18.096 24.365 1.00 36.44 118 GLN A N 1
ATOM 887 C CA . GLN A 1 118 ? 3.740 17.525 25.712 1.00 36.44 118 GLN A CA 1
ATOM 888 C C . GLN A 1 118 ? 2.907 16.229 25.727 1.00 36.44 118 GLN A C 1
ATOM 890 O O . GLN A 1 118 ? 3.160 15.354 26.555 1.00 36.44 118 GLN A O 1
ATOM 895 N N . LEU A 1 119 ? 1.976 16.053 24.781 1.00 45.59 119 LEU A N 1
ATOM 896 C CA . LEU A 1 119 ? 1.136 14.854 24.652 1.00 45.59 119 LEU A CA 1
ATOM 897 C C . LEU A 1 119 ? 1.881 13.641 24.076 1.00 45.59 119 LEU A C 1
ATOM 899 O O . LEU A 1 119 ? 1.534 12.510 24.415 1.00 45.59 119 LEU A O 1
ATOM 903 N N . GLN A 1 120 ? 2.952 13.845 23.301 1.00 45.81 120 GLN A N 1
ATOM 904 C CA . GLN A 1 120 ? 3.808 12.743 22.829 1.00 45.81 120 GLN A CA 1
ATOM 905 C C . GLN A 1 120 ? 4.447 11.939 23.977 1.00 45.81 120 GLN A C 1
ATOM 907 O O . GLN A 1 120 ? 4.757 10.765 23.802 1.00 45.81 120 GLN A O 1
ATOM 912 N N . ARG A 1 121 ? 4.579 12.516 25.181 1.00 37.75 121 ARG A N 1
ATOM 913 C CA . ARG A 1 121 ? 5.117 11.814 26.364 1.00 37.75 121 ARG A CA 1
ATOM 914 C C . ARG A 1 121 ? 4.104 10.883 27.048 1.00 37.75 121 ARG A C 1
ATOM 916 O O . ARG A 1 121 ? 4.491 10.125 27.934 1.00 37.75 121 ARG A O 1
ATOM 923 N N . PHE A 1 122 ? 2.832 10.920 26.638 1.00 41.44 122 PHE A N 1
ATOM 924 C CA . PHE A 1 122 ? 1.752 10.068 27.157 1.00 41.44 122 PHE A CA 1
ATOM 925 C C . PHE A 1 122 ? 1.233 9.039 26.139 1.00 41.44 122 PHE A C 1
ATOM 927 O O . PHE A 1 122 ? 0.401 8.207 26.496 1.00 41.44 122 PHE A O 1
ATOM 934 N N . ALA A 1 123 ? 1.738 9.043 24.900 1.00 42.50 123 ALA A N 1
ATOM 935 C CA . ALA A 1 123 ? 1.421 8.044 23.878 1.00 42.50 123 ALA A CA 1
ATOM 936 C C . ALA A 1 123 ? 2.169 6.728 24.169 1.00 42.50 123 ALA A C 1
ATOM 938 O O . ALA A 1 123 ? 3.149 6.386 23.518 1.00 42.50 123 ALA A O 1
ATOM 939 N N . LYS A 1 124 ? 1.749 6.015 25.218 1.00 43.69 124 LYS A N 1
ATOM 940 C CA . LYS A 1 124 ? 2.345 4.734 25.638 1.00 43.69 124 LYS A CA 1
ATOM 941 C C . LYS A 1 124 ? 1.809 3.518 24.878 1.00 43.69 124 LYS A C 1
ATOM 943 O O . LYS A 1 124 ? 2.240 2.405 25.158 1.00 43.69 124 LYS A O 1
ATOM 948 N N . THR A 1 125 ? 0.895 3.722 23.936 1.00 52.75 125 THR A N 1
ATOM 949 C CA . THR A 1 125 ? 0.273 2.640 23.176 1.00 52.75 125 THR A CA 1
ATOM 950 C C . THR A 1 125 ? 0.530 2.893 21.700 1.00 52.75 125 THR A C 1
ATOM 952 O O . THR A 1 125 ? -0.191 3.644 21.049 1.00 52.75 125 THR A O 1
ATOM 955 N N . GLU A 1 126 ? 1.610 2.317 21.176 1.00 58.38 126 GLU A N 1
ATOM 956 C CA . GLU A 1 126 ? 1.774 2.209 19.731 1.00 58.38 126 GLU A CA 1
ATOM 957 C C . GLU A 1 126 ? 0.692 1.249 19.226 1.00 58.38 126 GLU A C 1
ATOM 959 O O . GLU A 1 126 ? 0.663 0.069 19.578 1.00 58.38 126 GLU A O 1
ATOM 964 N N . HIS A 1 127 ? -0.260 1.778 18.457 1.00 77.06 127 HIS A N 1
ATOM 965 C CA . HIS A 1 127 ? -1.304 0.995 17.803 1.00 77.06 127 HIS A CA 1
ATOM 966 C C . HIS A 1 127 ? -0.711 0.313 16.571 1.00 77.06 127 HIS A C 1
ATOM 968 O O . HIS A 1 127 ? -0.947 0.706 15.427 1.00 77.06 127 HIS A O 1
ATOM 974 N N . THR A 1 128 ? 0.151 -0.667 16.828 1.00 85.44 128 THR A N 1
ATOM 975 C CA . THR A 1 128 ? 0.765 -1.476 15.785 1.00 85.44 128 THR A CA 1
ATOM 976 C C . THR A 1 128 ? -0.245 -2.505 15.299 1.00 85.44 128 THR A C 1
ATOM 978 O O . THR A 1 128 ? -0.914 -3.173 16.093 1.00 85.44 128 THR A O 1
ATOM 981 N N . PHE A 1 129 ? -0.351 -2.621 13.984 1.00 88.19 129 PHE A N 1
ATOM 982 C CA . PHE A 1 129 ? -1.076 -3.668 13.294 1.00 88.19 129 PHE A CA 1
ATOM 983 C C . PHE A 1 129 ? -0.088 -4.475 12.464 1.00 88.19 129 PHE A C 1
ATOM 985 O O . PHE A 1 129 ? 0.707 -3.910 11.711 1.00 88.19 129 PHE A O 1
ATOM 992 N N . THR A 1 130 ? -0.163 -5.792 12.593 1.00 91.00 130 THR A N 1
ATOM 993 C CA . THR A 1 130 ? 0.620 -6.744 11.821 1.00 91.00 130 THR A CA 1
ATOM 994 C C . THR A 1 130 ? -0.294 -7.742 11.128 1.00 91.00 130 THR A C 1
ATOM 996 O O . THR A 1 130 ? -1.362 -8.087 11.632 1.00 91.00 130 THR A O 1
ATOM 999 N N . ALA A 1 131 ? 0.125 -8.216 9.962 1.00 90.56 131 ALA A N 1
ATOM 1000 C CA . ALA A 1 131 ? -0.508 -9.324 9.266 1.00 90.56 131 ALA A CA 1
ATOM 1001 C C . ALA A 1 131 ? 0.568 -10.144 8.562 1.00 90.56 131 ALA A C 1
ATOM 1003 O O . ALA A 1 131 ? 1.414 -9.599 7.855 1.00 90.56 131 ALA A O 1
ATOM 1004 N N . LYS A 1 132 ? 0.521 -11.465 8.726 1.00 91.50 132 LYS A N 1
ATOM 1005 C CA . LYS A 1 132 ? 1.502 -12.358 8.105 1.00 91.50 132 LYS A CA 1
ATOM 1006 C C . LYS A 1 132 ? 1.387 -12.359 6.589 1.00 91.50 132 LYS A C 1
ATOM 1008 O O . LYS A 1 132 ? 2.397 -12.406 5.894 1.00 91.50 132 LYS A O 1
ATOM 1013 N N . ARG A 1 133 ? 0.157 -12.303 6.075 1.00 92.19 133 ARG A N 1
ATOM 1014 C CA . ARG A 1 133 ? -0.092 -12.207 4.640 1.00 92.19 133 ARG A CA 1
ATOM 1015 C C . ARG A 1 133 ? -1.329 -11.375 4.343 1.00 92.19 133 ARG A C 1
ATOM 1017 O O . ARG A 1 133 ? -2.380 -11.563 4.952 1.00 92.19 133 ARG A O 1
ATOM 1024 N N . LEU A 1 134 ? -1.206 -10.493 3.359 1.00 89.88 134 LEU A N 1
ATOM 1025 C CA . LEU A 1 134 ? -2.304 -9.757 2.750 1.00 89.88 134 LEU A CA 1
ATOM 1026 C C . LEU A 1 134 ? -2.346 -10.098 1.260 1.00 89.88 134 LEU A C 1
ATOM 1028 O O . LEU A 1 134 ? -1.324 -10.042 0.580 1.00 89.88 134 LEU A O 1
ATOM 1032 N N . ARG A 1 135 ? -3.518 -10.433 0.725 1.00 90.88 135 ARG A N 1
ATOM 1033 C CA . ARG A 1 135 ? -3.721 -10.594 -0.721 1.00 90.88 135 ARG A CA 1
ATOM 1034 C C . ARG A 1 135 ? -4.681 -9.522 -1.197 1.00 90.88 135 ARG A C 1
ATOM 1036 O O . ARG A 1 135 ? -5.769 -9.407 -0.645 1.00 90.88 135 ARG A O 1
ATOM 1043 N N . LEU A 1 136 ? -4.284 -8.764 -2.212 1.00 85.00 136 LEU A N 1
ATOM 1044 C CA . LEU A 1 136 ? -5.084 -7.720 -2.847 1.00 85.00 136 LEU A CA 1
ATOM 1045 C C . LEU A 1 136 ? -5.106 -7.985 -4.355 1.00 85.00 136 LEU A C 1
ATOM 1047 O O . LEU A 1 136 ? -4.230 -7.546 -5.101 1.00 85.00 136 LEU A O 1
ATOM 1051 N N . GLY A 1 137 ? -6.090 -8.765 -4.808 1.00 83.25 137 GLY A N 1
ATOM 1052 C CA . GLY A 1 137 ? -6.123 -9.240 -6.191 1.00 83.25 137 GLY A CA 1
ATOM 1053 C C . GLY A 1 137 ? -4.897 -10.114 -6.511 1.00 83.25 137 GLY A C 1
ATOM 1054 O O . GLY A 1 137 ? -4.695 -11.114 -5.821 1.00 83.25 137 GLY A O 1
ATOM 1055 N N . PRO A 1 138 ? -4.091 -9.786 -7.541 1.00 78.88 138 PRO A N 1
ATOM 1056 C CA . PRO A 1 138 ? -2.887 -10.551 -7.878 1.00 78.88 138 PRO A CA 1
ATOM 1057 C C . PRO A 1 138 ? -1.699 -10.258 -6.948 1.00 78.88 138 PRO A C 1
ATOM 1059 O O . PRO A 1 138 ? -0.714 -10.991 -6.978 1.00 78.88 138 PRO A O 1
ATOM 1062 N N . LEU A 1 139 ? -1.767 -9.195 -6.142 1.00 83.25 139 LEU A N 1
ATOM 1063 C CA . LEU A 1 139 ? -0.668 -8.782 -5.279 1.00 83.25 139 LEU A CA 1
ATOM 1064 C C . LEU A 1 139 ? -0.718 -9.549 -3.956 1.00 83.25 139 LEU A C 1
ATOM 1066 O O . LEU A 1 139 ? -1.753 -9.580 -3.286 1.00 83.25 139 LEU A O 1
ATOM 1070 N N . VAL A 1 140 ? 0.412 -10.135 -3.570 1.00 88.81 140 VAL A N 1
ATOM 1071 C CA . VAL A 1 140 ? 0.611 -10.755 -2.258 1.00 88.81 140 VAL A CA 1
ATOM 1072 C C . VAL A 1 140 ? 1.651 -9.936 -1.504 1.00 88.81 140 VAL A C 1
ATOM 1074 O O . VAL A 1 140 ? 2.742 -9.696 -2.017 1.00 88.81 140 VAL A O 1
ATOM 1077 N N . LEU A 1 141 ? 1.277 -9.501 -0.306 1.00 91.50 141 LEU A N 1
ATOM 1078 C CA . LEU A 1 141 ? 2.132 -8.827 0.660 1.00 91.50 141 LEU A CA 1
ATOM 1079 C C . LEU A 1 141 ? 2.355 -9.794 1.819 1.00 91.50 141 LEU A C 1
ATOM 1081 O O . LEU A 1 141 ? 1.402 -10.416 2.292 1.00 91.50 141 LEU A O 1
ATOM 1085 N N . GLU A 1 142 ? 3.584 -9.910 2.286 1.00 91.94 142 GLU A N 1
ATOM 1086 C CA . GLU A 1 142 ? 3.953 -10.765 3.411 1.00 91.94 142 GLU A CA 1
ATOM 1087 C C . GLU A 1 142 ? 4.575 -9.918 4.521 1.00 91.94 142 GLU A C 1
ATOM 1089 O O . GLU A 1 142 ? 5.117 -8.845 4.261 1.00 91.94 142 GLU A O 1
ATOM 1094 N N . ASP A 1 143 ? 4.458 -10.381 5.763 1.00 91.38 143 ASP A N 1
ATOM 1095 C CA . ASP A 1 143 ? 5.052 -9.742 6.943 1.00 91.38 143 ASP A CA 1
ATOM 1096 C C . ASP A 1 143 ? 4.710 -8.243 7.073 1.00 91.38 143 ASP A C 1
ATOM 1098 O O . ASP A 1 143 ? 5.555 -7.413 7.412 1.00 91.38 143 ASP A O 1
ATOM 1102 N N . PHE A 1 144 ? 3.453 -7.888 6.789 1.00 90.94 144 PHE A N 1
ATOM 1103 C CA . PHE A 1 144 ? 2.971 -6.514 6.874 1.00 90.94 144 PHE A CA 1
ATOM 1104 C C . PHE A 1 144 ? 2.971 -6.030 8.325 1.00 90.94 144 PHE A C 1
ATOM 1106 O O . PHE A 1 144 ? 2.421 -6.688 9.209 1.00 90.94 144 PHE A O 1
ATOM 1113 N N . SER A 1 145 ? 3.524 -4.845 8.555 1.00 91.06 145 SER A N 1
ATOM 1114 C CA . SER A 1 145 ? 3.517 -4.148 9.839 1.00 91.06 145 SER A CA 1
ATOM 1115 C C . SER A 1 145 ? 3.339 -2.649 9.622 1.00 91.06 145 SER A C 1
ATOM 1117 O O . SER A 1 145 ? 3.918 -2.083 8.696 1.00 91.06 145 SER A O 1
ATOM 1119 N N . THR A 1 146 ? 2.534 -1.997 10.459 1.00 91.50 146 THR A N 1
ATOM 1120 C CA . THR A 1 146 ? 2.355 -0.541 10.447 1.00 91.50 146 THR A CA 1
ATOM 1121 C C . THR A 1 146 ? 1.847 -0.032 11.792 1.00 91.50 146 THR A C 1
ATOM 1123 O O . THR A 1 146 ? 1.175 -0.749 12.530 1.00 91.50 146 THR A O 1
ATOM 1126 N N . ASN A 1 147 ? 2.106 1.238 12.084 1.00 88.62 147 ASN A N 1
ATOM 1127 C CA . ASN A 1 147 ? 1.417 1.984 13.126 1.00 88.62 147 ASN A CA 1
ATOM 1128 C C . ASN A 1 147 ? 0.192 2.669 12.515 1.00 88.62 147 ASN A C 1
ATOM 1130 O O . ASN A 1 147 ? 0.332 3.552 11.663 1.00 88.62 147 ASN A O 1
ATOM 1134 N N . LEU A 1 148 ? -0.999 2.260 12.952 1.00 85.88 148 LEU A N 1
ATOM 1135 C CA . LEU A 1 148 ? -2.267 2.756 12.433 1.00 85.88 148 LEU A CA 1
ATOM 1136 C C . LEU A 1 148 ? -2.858 3.807 13.374 1.00 85.88 148 LEU A C 1
ATOM 1138 O O . LEU A 1 148 ? -3.065 3.558 14.561 1.00 85.88 148 LEU A O 1
ATOM 1142 N N . HIS A 1 149 ? -3.180 4.979 12.837 1.00 83.12 149 HIS A N 1
ATOM 1143 C CA . HIS A 1 149 ? -3.794 6.056 13.603 1.00 83.12 149 HIS A CA 1
ATOM 1144 C C . HIS A 1 149 ? -4.894 6.752 12.806 1.00 83.12 149 HIS A C 1
ATOM 1146 O O . HIS A 1 149 ? -4.698 7.079 11.639 1.00 83.12 149 HIS A O 1
ATOM 1152 N N . PHE A 1 150 ? -6.033 7.024 13.442 1.00 80.69 150 PHE A N 1
ATOM 1153 C CA . PHE A 1 150 ? -7.117 7.795 12.840 1.00 80.69 150 PHE A CA 1
ATOM 1154 C C . PHE A 1 150 ? -7.392 9.079 13.634 1.00 80.69 150 PHE A C 1
ATOM 1156 O O . PHE A 1 150 ? -7.822 9.016 14.788 1.00 80.69 150 PHE A O 1
ATOM 1163 N N . ASP A 1 151 ? -7.188 10.245 13.012 1.00 76.81 151 ASP A N 1
ATOM 1164 C CA . ASP A 1 151 ? -7.331 11.568 13.638 1.00 76.81 151 ASP A CA 1
ATOM 1165 C C . ASP A 1 151 ? -8.554 12.352 13.130 1.00 76.81 151 ASP A C 1
ATOM 1167 O O . ASP A 1 151 ? -8.454 13.491 12.685 1.00 76.81 151 ASP A O 1
ATOM 1171 N N . GLN A 1 152 ? -9.746 11.757 13.250 1.00 76.44 152 GLN A N 1
ATOM 1172 C CA . GLN A 1 152 ? -11.055 12.291 12.814 1.00 76.44 152 GLN A CA 1
ATOM 1173 C C . GLN A 1 152 ? -11.219 12.469 11.300 1.00 76.44 152 GLN A C 1
ATOM 1175 O O . GLN A 1 152 ? -12.270 12.121 10.763 1.00 76.44 152 GLN A O 1
ATOM 1180 N N . GLN A 1 153 ? -10.218 13.035 10.632 1.00 83.69 153 GLN A N 1
ATOM 1181 C CA . GLN A 1 153 ? -10.232 13.385 9.218 1.00 83.69 153 GLN A CA 1
ATOM 1182 C C . GLN A 1 153 ? -9.109 12.715 8.438 1.00 83.69 153 GLN A C 1
ATOM 1184 O O . GLN A 1 153 ? -9.156 12.762 7.216 1.00 83.69 153 GLN A O 1
ATOM 1189 N N . ALA A 1 154 ? -8.118 12.078 9.067 1.00 86.06 154 ALA A N 1
ATOM 1190 C CA . ALA A 1 154 ? -7.150 11.278 8.334 1.00 86.06 154 ALA A CA 1
ATOM 1191 C C . ALA A 1 154 ? -6.888 9.914 8.971 1.00 86.06 154 ALA A C 1
ATOM 1193 O O . ALA A 1 154 ? -6.792 9.760 10.186 1.00 86.06 154 ALA A O 1
ATOM 1194 N N . LEU A 1 155 ? -6.739 8.915 8.107 1.00 87.06 155 LEU A N 1
ATOM 1195 C CA . LEU A 1 155 ? -6.162 7.622 8.427 1.00 87.06 155 LEU A CA 1
ATOM 1196 C C . LEU A 1 155 ? -4.674 7.670 8.073 1.00 87.06 155 LEU A C 1
ATOM 1198 O O . LEU A 1 155 ? -4.316 7.911 6.921 1.00 87.06 155 LEU A O 1
ATOM 1202 N N . LYS A 1 156 ? -3.809 7.453 9.057 1.00 91.19 156 LYS A N 1
ATOM 1203 C CA . LYS A 1 156 ? -2.352 7.464 8.919 1.00 91.19 156 LYS A CA 1
ATOM 1204 C C . LYS A 1 156 ? -1.821 6.061 9.166 1.00 91.19 156 LYS A C 1
ATOM 1206 O O . LYS A 1 156 ? -2.082 5.476 10.215 1.00 91.19 156 LYS A O 1
ATOM 1211 N N . LEU A 1 157 ? -1.071 5.551 8.202 1.00 91.56 157 LEU A N 1
ATOM 1212 C CA . LEU A 1 157 ? -0.287 4.330 8.293 1.00 91.56 157 LEU A CA 1
ATOM 1213 C C . LEU A 1 157 ? 1.174 4.764 8.292 1.00 91.56 157 LEU A C 1
ATOM 1215 O O . LEU A 1 157 ? 1.675 5.281 7.294 1.00 91.56 157 LEU A O 1
ATOM 1219 N N . GLN A 1 158 ? 1.842 4.617 9.427 1.00 91.06 158 GLN A N 1
ATOM 1220 C CA . GLN A 1 158 ? 3.238 5.009 9.607 1.00 91.06 158 GLN A CA 1
ATOM 1221 C C . GLN A 1 158 ? 4.108 3.777 9.812 1.00 91.06 158 GLN A C 1
ATOM 1223 O O . GLN A 1 158 ? 3.604 2.726 10.208 1.00 91.06 158 GLN A O 1
ATOM 1228 N N . ASN A 1 159 ? 5.411 3.911 9.560 1.00 90.12 159 ASN A N 1
ATOM 1229 C CA . ASN A 1 159 ? 6.382 2.824 9.716 1.00 90.12 159 ASN A CA 1
ATOM 1230 C C . ASN A 1 159 ? 5.917 1.536 9.023 1.00 90.12 159 ASN A C 1
ATOM 1232 O O . ASN A 1 159 ? 6.007 0.449 9.589 1.00 90.12 159 ASN A O 1
ATOM 1236 N N . ILE A 1 160 ? 5.347 1.684 7.825 1.00 93.62 160 ILE A N 1
ATOM 1237 C CA . ILE A 1 160 ? 4.944 0.552 7.007 1.00 93.62 160 ILE A CA 1
ATOM 1238 C C . ILE A 1 16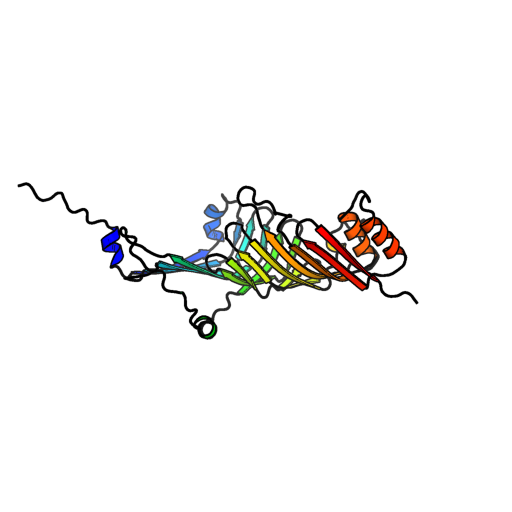0 ? 6.203 -0.254 6.696 1.00 93.62 160 ILE A C 1
ATOM 1240 O O . ILE A 1 160 ? 7.224 0.322 6.316 1.00 93.62 160 ILE A O 1
ATOM 1244 N N . SER A 1 161 ? 6.108 -1.567 6.842 1.00 94.06 161 SER A N 1
ATOM 1245 C CA . SER A 1 161 ? 7.110 -2.531 6.405 1.00 94.06 161 SER A CA 1
ATOM 1246 C C . SER A 1 161 ? 6.391 -3.777 5.913 1.00 94.06 161 SER A C 1
ATOM 1248 O O . SER A 1 161 ? 5.445 -4.229 6.558 1.00 94.06 161 SER A O 1
ATOM 1250 N N . MET A 1 162 ? 6.794 -4.297 4.760 1.00 93.31 162 MET A N 1
ATOM 1251 C CA . MET A 1 162 ? 6.254 -5.523 4.183 1.00 93.31 162 MET A CA 1
ATOM 1252 C C . MET A 1 162 ? 7.211 -6.111 3.146 1.00 93.31 162 MET A C 1
ATOM 1254 O O . MET A 1 162 ? 8.012 -5.395 2.543 1.00 93.31 162 MET A O 1
ATOM 1258 N N . ASN A 1 163 ? 7.053 -7.400 2.881 1.00 92.81 163 ASN A N 1
ATOM 1259 C CA . ASN A 1 163 ? 7.656 -8.092 1.754 1.00 92.81 163 ASN A CA 1
ATOM 1260 C C . ASN A 1 163 ? 6.663 -8.132 0.588 1.00 92.81 163 ASN A C 1
ATOM 1262 O O . ASN A 1 163 ? 5.498 -8.498 0.754 1.00 92.81 163 ASN A O 1
ATOM 1266 N N . VAL A 1 164 ? 7.105 -7.740 -0.603 1.00 90.94 164 VAL A N 1
ATOM 1267 C CA . VAL A 1 164 ? 6.274 -7.697 -1.810 1.00 90.94 164 VAL A CA 1
ATOM 1268 C C . VAL A 1 164 ? 7.144 -7.935 -3.037 1.00 90.94 164 VAL A C 1
ATOM 1270 O O . VAL A 1 164 ? 8.243 -7.397 -3.143 1.00 90.94 164 VAL A O 1
ATOM 1273 N N . LEU A 1 165 ? 6.672 -8.774 -3.963 1.00 90.31 165 LEU A N 1
ATOM 1274 C CA . LEU A 1 165 ? 7.408 -9.138 -5.183 1.00 90.31 165 LEU A CA 1
ATOM 1275 C C . LEU A 1 165 ? 8.851 -9.612 -4.903 1.00 90.31 165 LEU A C 1
ATOM 1277 O O . LEU A 1 165 ? 9.776 -9.265 -5.629 1.00 90.31 165 LEU A O 1
ATOM 1281 N N . GLY A 1 166 ? 9.061 -10.369 -3.818 1.00 87.31 166 GLY A N 1
ATOM 1282 C CA . GLY A 1 166 ? 10.379 -10.870 -3.394 1.00 87.31 166 GLY A CA 1
ATOM 1283 C C . GLY A 1 166 ? 11.347 -9.824 -2.837 1.00 87.31 166 GLY A C 1
ATOM 1284 O O . GLY A 1 166 ? 12.455 -10.194 -2.456 1.00 87.31 166 GLY A O 1
ATOM 1285 N N . GLY A 1 167 ? 10.936 -8.558 -2.777 1.00 90.19 167 GLY A N 1
ATOM 1286 C CA . GLY A 1 167 ? 11.685 -7.464 -2.173 1.00 90.19 167 GLY A CA 1
ATOM 1287 C C . GLY A 1 167 ? 10.987 -6.898 -0.940 1.00 90.19 167 GLY A C 1
ATOM 1288 O O . GLY A 1 167 ? 9.951 -7.398 -0.502 1.00 90.19 167 GLY A O 1
ATOM 1289 N N . GLY A 1 168 ? 11.565 -5.833 -0.392 1.00 88.88 168 GLY A N 1
ATOM 1290 C CA . GLY A 1 168 ? 11.004 -5.086 0.730 1.00 88.88 168 GLY A CA 1
ATOM 1291 C C . GLY A 1 168 ? 10.345 -3.791 0.265 1.00 88.88 168 GLY A C 1
ATOM 1292 O O . GLY A 1 168 ? 10.861 -3.116 -0.628 1.00 88.88 168 GLY A O 1
ATOM 1293 N N . LEU A 1 169 ? 9.230 -3.427 0.893 1.00 91.38 169 LEU A N 1
ATOM 1294 C CA . LEU A 1 169 ? 8.582 -2.129 0.745 1.00 91.38 169 LEU A CA 1
ATOM 1295 C C . LEU A 1 169 ? 8.279 -1.546 2.123 1.00 91.38 169 LEU A C 1
ATOM 1297 O O . LEU A 1 169 ? 7.735 -2.224 2.995 1.00 91.38 169 LEU A O 1
ATOM 1301 N N . GLY A 1 170 ? 8.596 -0.272 2.311 1.00 92.25 170 GLY A N 1
ATOM 1302 C CA . GLY A 1 170 ? 8.284 0.451 3.532 1.00 92.25 170 GLY A CA 1
ATOM 1303 C C . GLY A 1 170 ? 7.892 1.896 3.277 1.00 92.25 170 GLY A C 1
ATOM 1304 O O . GLY A 1 170 ? 7.902 2.358 2.139 1.00 92.25 170 GLY A O 1
ATOM 1305 N N . GLY A 1 171 ? 7.511 2.609 4.335 1.00 91.12 171 GLY A N 1
ATOM 1306 C CA . GLY A 1 171 ? 7.200 4.036 4.258 1.00 91.12 171 GLY A CA 1
ATOM 1307 C C . GLY A 1 171 ? 5.963 4.439 5.048 1.00 91.12 171 GLY A C 1
ATOM 1308 O O . GLY A 1 171 ? 5.716 3.944 6.150 1.00 91.12 171 GLY A O 1
ATOM 1309 N N . HIS A 1 172 ? 5.196 5.384 4.513 1.00 94.25 172 HIS A N 1
ATOM 1310 C CA . HIS A 1 172 ? 3.979 5.868 5.152 1.00 94.25 172 HIS A CA 1
ATOM 1311 C C . HIS A 1 172 ? 2.909 6.275 4.141 1.00 94.25 172 HIS A C 1
ATOM 1313 O O . HIS A 1 172 ? 3.199 6.704 3.024 1.00 94.25 172 HIS A O 1
ATOM 1319 N N . VAL A 1 173 ? 1.656 6.158 4.571 1.00 94.56 173 VAL A N 1
ATOM 1320 C CA . VAL A 1 173 ? 0.467 6.520 3.801 1.00 94.56 173 VAL A CA 1
ATOM 1321 C C . VAL A 1 173 ? -0.469 7.332 4.687 1.00 94.56 173 VAL A C 1
ATOM 1323 O O . VAL A 1 173 ? -0.679 7.013 5.855 1.00 94.56 173 VAL A O 1
ATOM 1326 N N . ILE A 1 174 ? -1.045 8.388 4.130 1.00 93.38 174 ILE A N 1
ATOM 1327 C CA . ILE A 1 174 ? -2.049 9.229 4.769 1.00 93.38 174 ILE A CA 1
ATOM 1328 C C . ILE A 1 174 ? -3.240 9.326 3.823 1.00 93.38 174 ILE A C 1
ATOM 1330 O O . ILE A 1 174 ? -3.110 9.802 2.699 1.00 93.38 174 ILE A O 1
ATOM 1334 N N . LEU A 1 175 ? -4.406 8.900 4.291 1.00 90.88 175 LEU A N 1
ATOM 1335 C CA . LEU A 1 175 ? -5.680 9.096 3.617 1.00 90.88 175 LEU A CA 1
ATOM 1336 C C . LEU A 1 175 ? -6.484 10.136 4.393 1.00 90.88 175 LEU A C 1
ATOM 1338 O O . LEU A 1 175 ? -6.996 9.844 5.471 1.00 90.88 175 LEU A O 1
ATOM 1342 N N . SER A 1 176 ? -6.597 11.347 3.860 1.00 90.12 176 SER A N 1
ATOM 1343 C CA . SER A 1 176 ? -7.353 12.443 4.460 1.00 90.12 176 SER A CA 1
ATOM 1344 C C . SER A 1 176 ? -8.756 12.524 3.863 1.00 90.12 176 SER A C 1
ATOM 1346 O O . SER A 1 176 ? -8.929 12.929 2.714 1.00 90.12 176 SER A O 1
ATOM 1348 N N . ALA A 1 177 ? -9.753 12.170 4.671 1.00 80.94 177 ALA A N 1
ATOM 1349 C CA . ALA A 1 177 ? -11.174 12.403 4.459 1.00 80.94 177 ALA A CA 1
ATOM 1350 C C . ALA A 1 177 ? -11.497 13.905 4.594 1.00 80.94 177 ALA A C 1
ATOM 1352 O O . ALA A 1 177 ? -11.973 14.380 5.626 1.00 80.94 177 ALA A O 1
ATOM 1353 N N . GLY A 1 178 ? -11.188 14.655 3.536 1.00 73.00 178 GLY A N 1
ATOM 1354 C CA . GLY A 1 178 ? -11.658 16.015 3.288 1.00 73.00 178 GLY A CA 1
ATOM 1355 C C . GLY A 1 178 ? -12.491 16.078 2.007 1.00 73.00 178 GLY A C 1
ATOM 1356 O O . GLY A 1 178 ? -12.776 15.054 1.390 1.00 73.00 178 GLY A O 1
ATOM 1357 N N . GLN A 1 179 ? -12.864 17.291 1.610 1.00 76.06 179 GLN A N 1
ATOM 1358 C CA . GLN A 1 179 ? -13.473 17.580 0.314 1.00 76.06 179 GLN A CA 1
ATOM 1359 C C . GLN A 1 179 ? -12.473 18.405 -0.508 1.00 76.06 179 GLN A C 1
ATOM 1361 O O . GLN A 1 179 ? -12.339 19.607 -0.248 1.00 76.06 179 GLN A O 1
ATOM 1366 N N . PRO A 1 180 ? -11.686 17.790 -1.417 1.00 79.56 180 PRO A N 1
ATOM 1367 C CA . PRO A 1 180 ? -11.712 16.383 -1.860 1.00 79.56 180 PRO A CA 1
ATOM 1368 C C . PRO A 1 180 ? -10.943 15.400 -0.950 1.00 79.56 180 PRO A C 1
ATOM 1370 O O . PRO A 1 180 ? -10.105 15.797 -0.131 1.00 79.56 180 PRO A O 1
ATOM 1373 N N . LEU A 1 181 ? -11.184 14.097 -1.149 1.00 86.88 181 LEU A N 1
ATOM 1374 C CA . LEU A 1 181 ? -10.437 13.007 -0.510 1.00 86.88 181 LEU A CA 1
ATOM 1375 C C . LEU A 1 181 ? -8.998 12.995 -1.050 1.00 86.88 181 LEU A C 1
ATOM 1377 O O . LEU A 1 181 ? -8.781 12.966 -2.264 1.00 86.88 181 LEU A O 1
ATOM 1381 N N . ARG A 1 182 ? -8.013 13.011 -0.147 1.00 91.38 182 ARG A N 1
ATOM 1382 C CA . ARG A 1 182 ? -6.586 13.056 -0.499 1.00 91.38 182 ARG A CA 1
ATOM 1383 C C . ARG A 1 182 ? -5.860 11.813 -0.012 1.00 91.38 182 ARG A C 1
ATOM 1385 O O . ARG A 1 182 ? -5.925 11.490 1.169 1.00 91.38 182 ARG A O 1
ATOM 1392 N N . LEU A 1 183 ? -5.114 11.175 -0.904 1.00 93.06 183 LEU A N 1
ATOM 1393 C CA . LEU A 1 183 ? -4.171 10.109 -0.594 1.00 93.06 183 LEU A CA 1
ATOM 1394 C C . LEU A 1 183 ? -2.749 10.640 -0.782 1.00 93.06 183 LEU A C 1
ATOM 1396 O O . LEU A 1 183 ? -2.380 11.028 -1.885 1.00 93.06 183 LEU A O 1
ATOM 1400 N N . SER A 1 184 ? -1.945 10.629 0.273 1.00 95.19 184 SER A N 1
ATOM 1401 C CA . SER A 1 184 ? -0.516 10.930 0.211 1.00 95.19 184 SER A CA 1
ATOM 1402 C C . SER A 1 184 ? 0.280 9.703 0.632 1.00 95.19 184 SER A C 1
ATOM 1404 O O . SER A 1 184 ? -0.001 9.118 1.675 1.00 95.19 184 SER A O 1
ATOM 1406 N N . ALA A 1 185 ? 1.270 9.307 -0.158 1.00 96.44 185 ALA A N 1
ATOM 1407 C CA . ALA A 1 185 ? 2.146 8.187 0.145 1.00 96.44 185 ALA A CA 1
ATOM 1408 C C . ALA A 1 185 ? 3.600 8.558 -0.133 1.00 96.44 185 ALA A C 1
ATOM 1410 O O . ALA A 1 185 ? 3.907 9.197 -1.140 1.00 96.44 185 ALA A O 1
ATOM 1411 N N . TRP A 1 186 ? 4.481 8.123 0.758 1.00 97.12 186 TRP A N 1
ATOM 1412 C CA . TRP A 1 186 ? 5.919 8.131 0.547 1.00 97.12 186 TRP A CA 1
ATOM 1413 C C . TRP A 1 186 ? 6.437 6.745 0.885 1.00 97.12 186 TRP A C 1
ATOM 1415 O O . TRP A 1 186 ? 6.380 6.324 2.045 1.00 97.12 186 TRP A O 1
ATOM 1425 N N . LEU A 1 187 ? 6.871 6.026 -0.140 1.00 94.81 187 LEU A N 1
ATOM 1426 C CA . LEU A 1 187 ? 7.260 4.632 -0.050 1.00 94.81 187 LEU A CA 1
ATOM 1427 C C . LEU A 1 187 ? 8.683 4.453 -0.554 1.00 94.81 187 LEU A C 1
ATOM 1429 O O . LEU A 1 187 ? 9.138 5.140 -1.464 1.00 94.81 187 LEU A O 1
ATOM 1433 N N . GLU A 1 188 ? 9.365 3.483 0.020 1.00 94.38 188 GLU A N 1
ATOM 1434 C CA . GLU A 1 188 ? 10.683 3.041 -0.393 1.00 94.38 188 GLU A CA 1
ATOM 1435 C C . GLU A 1 188 ? 10.606 1.552 -0.666 1.00 94.38 188 GLU A C 1
ATOM 1437 O O . GLU A 1 188 ? 10.023 0.793 0.108 1.00 94.38 188 GLU A O 1
ATOM 1442 N N . ALA A 1 189 ? 11.174 1.143 -1.787 1.00 92.12 189 ALA A N 1
ATOM 1443 C CA . ALA A 1 189 ? 11.196 -0.231 -2.221 1.00 92.12 189 ALA A CA 1
ATOM 1444 C C . ALA A 1 189 ? 12.626 -0.655 -2.538 1.00 92.12 189 ALA A C 1
ATOM 1446 O O . ALA A 1 189 ? 13.386 0.086 -3.167 1.00 92.12 189 ALA A O 1
ATOM 1447 N N . ALA A 1 190 ? 12.979 -1.863 -2.120 1.00 90.12 190 ALA A N 1
ATOM 1448 C CA . ALA A 1 190 ? 14.296 -2.440 -2.321 1.00 90.12 190 ALA A CA 1
ATOM 1449 C C . ALA A 1 190 ? 14.166 -3.866 -2.855 1.00 90.12 190 ALA A C 1
ATOM 1451 O O . ALA A 1 190 ? 13.395 -4.666 -2.324 1.00 90.12 190 ALA A O 1
ATOM 1452 N N . HIS A 1 191 ? 14.963 -4.184 -3.877 1.00 90.31 191 HIS A N 1
ATOM 1453 C CA . HIS A 1 191 ? 15.050 -5.518 -4.476 1.00 90.31 191 HIS A CA 1
ATOM 1454 C C . HIS A 1 191 ? 13.702 -6.087 -4.952 1.00 90.31 191 HIS A C 1
ATOM 1456 O O . HIS A 1 191 ? 13.488 -7.294 -4.880 1.00 90.31 191 HIS A O 1
ATOM 1462 N N . LEU A 1 192 ? 12.791 -5.239 -5.444 1.00 89.62 192 LEU A N 1
ATOM 1463 C CA . LEU A 1 192 ? 11.544 -5.721 -6.043 1.00 89.62 192 LEU A CA 1
ATOM 1464 C C . LEU A 1 192 ? 11.859 -6.496 -7.319 1.00 89.62 192 LEU A C 1
ATOM 1466 O O . LEU A 1 192 ? 12.491 -5.947 -8.217 1.00 89.62 192 LEU A O 1
ATOM 1470 N N . ASP A 1 193 ? 11.390 -7.735 -7.426 1.00 89.81 193 ASP A N 1
ATOM 1471 C CA . ASP A 1 193 ? 11.589 -8.557 -8.613 1.00 89.81 193 ASP A CA 1
ATOM 1472 C C . ASP A 1 193 ? 10.382 -8.463 -9.554 1.00 89.81 193 ASP A C 1
ATOM 1474 O O . ASP A 1 193 ? 9.336 -9.093 -9.355 1.00 89.81 193 ASP A O 1
ATOM 1478 N N . LEU A 1 194 ? 10.547 -7.704 -10.638 1.00 88.31 194 LEU A N 1
ATOM 1479 C CA . LEU A 1 194 ? 9.508 -7.535 -11.650 1.00 88.31 194 LEU A CA 1
ATOM 1480 C C . LEU A 1 194 ? 9.161 -8.844 -12.388 1.00 88.31 194 LEU A C 1
ATOM 1482 O O . LEU A 1 194 ? 8.080 -8.934 -12.977 1.00 88.31 194 LEU A O 1
ATOM 1486 N N . ASN A 1 195 ? 10.004 -9.887 -12.326 1.00 89.69 195 ASN A N 1
ATOM 1487 C CA . ASN A 1 195 ? 9.655 -11.204 -12.875 1.00 89.69 195 ASN A CA 1
ATOM 1488 C C . ASN A 1 195 ? 8.475 -11.868 -12.158 1.00 89.69 195 ASN A C 1
ATOM 1490 O O . ASN A 1 195 ? 7.861 -12.781 -12.715 1.00 89.69 195 ASN A O 1
ATOM 1494 N N . GLN A 1 196 ? 8.134 -11.410 -10.952 1.00 86.44 196 GLN A N 1
ATOM 1495 C CA . GLN A 1 196 ? 6.977 -11.907 -10.210 1.00 86.44 196 GLN A CA 1
ATOM 1496 C C . GLN A 1 196 ? 5.645 -11.347 -10.724 1.00 86.44 196 GLN A C 1
ATOM 1498 O O . GLN A 1 196 ? 4.595 -11.901 -10.410 1.00 86.44 196 GLN A O 1
ATOM 1503 N N . LEU A 1 197 ? 5.676 -10.287 -11.540 1.00 84.75 197 LEU A N 1
ATOM 1504 C CA . LEU A 1 197 ? 4.483 -9.689 -12.147 1.00 84.75 197 LEU A CA 1
ATOM 1505 C C . LEU A 1 197 ? 4.138 -10.270 -13.524 1.00 84.75 197 LEU A C 1
ATOM 1507 O O . LEU A 1 197 ? 3.075 -9.964 -14.062 1.00 84.75 197 LEU A O 1
ATOM 1511 N N . VAL A 1 198 ? 5.022 -11.078 -14.115 1.00 84.19 198 VAL A N 1
ATOM 1512 C CA . VAL A 1 198 ? 4.867 -11.596 -15.480 1.00 84.19 198 VAL A CA 1
ATOM 1513 C C . VAL A 1 198 ? 4.810 -13.119 -15.506 1.00 84.19 198 VAL A C 1
ATOM 1515 O O . VAL A 1 198 ? 5.386 -13.815 -14.668 1.00 84.19 198 VAL A O 1
ATOM 1518 N N . GLU A 1 199 ? 4.114 -13.655 -16.505 1.00 83.75 199 GLU A N 1
ATOM 1519 C CA . GLU A 1 199 ? 4.064 -15.096 -16.740 1.00 83.75 199 GLU A CA 1
ATOM 1520 C C . GLU A 1 199 ? 5.456 -15.665 -17.041 1.00 83.75 199 GLU A C 1
ATOM 1522 O O . GLU A 1 199 ? 6.325 -14.981 -17.580 1.00 83.75 199 GLU A O 1
ATOM 1527 N N . SER A 1 200 ? 5.658 -16.955 -16.748 1.00 81.62 200 SER A N 1
ATOM 1528 C CA . SER A 1 200 ? 6.973 -17.608 -16.865 1.00 81.62 200 SER A CA 1
ATOM 1529 C C . SER A 1 200 ? 7.609 -17.470 -18.254 1.00 81.62 200 SER A C 1
ATOM 1531 O O . SER A 1 200 ? 8.818 -17.293 -18.349 1.00 81.62 200 SER A O 1
ATOM 1533 N N . ALA A 1 201 ? 6.805 -17.505 -19.322 1.00 82.56 201 ALA A N 1
ATOM 1534 C CA . ALA A 1 201 ? 7.276 -17.351 -20.701 1.00 82.56 201 ALA A CA 1
ATOM 1535 C C . ALA A 1 201 ? 7.693 -15.910 -21.053 1.00 82.56 201 ALA A C 1
ATOM 1537 O O . ALA A 1 201 ? 8.447 -15.703 -21.999 1.00 82.56 201 ALA A O 1
ATOM 1538 N N . ALA A 1 202 ? 7.209 -14.924 -20.296 1.00 83.81 202 ALA A N 1
ATOM 1539 C CA . ALA A 1 202 ? 7.497 -13.510 -20.484 1.00 83.81 202 ALA A CA 1
ATOM 1540 C C . ALA A 1 202 ? 8.539 -12.987 -19.485 1.00 83.81 202 ALA A C 1
ATOM 1542 O O . ALA A 1 202 ? 8.763 -11.779 -19.444 1.00 83.81 202 ALA A O 1
ATOM 1543 N N . ARG A 1 203 ? 9.176 -13.848 -18.682 1.00 86.75 203 ARG A N 1
ATOM 1544 C CA . ARG A 1 203 ? 10.199 -13.422 -17.721 1.00 86.75 203 ARG A CA 1
ATOM 1545 C C . ARG A 1 203 ? 11.409 -12.807 -18.416 1.00 86.75 203 ARG A C 1
ATOM 1547 O O . ARG A 1 203 ? 11.818 -13.236 -19.493 1.00 86.75 203 ARG A O 1
ATOM 1554 N N . MET A 1 204 ? 11.953 -11.785 -17.777 1.00 87.44 204 MET A N 1
ATOM 1555 C CA . MET A 1 204 ? 13.217 -11.166 -18.126 1.00 87.44 204 MET A CA 1
ATOM 1556 C C . MET A 1 204 ? 14.359 -12.122 -17.825 1.00 87.44 204 MET A C 1
ATOM 1558 O O . MET A 1 204 ? 14.369 -12.789 -16.788 1.00 87.44 204 MET A O 1
ATOM 1562 N N . THR A 1 205 ? 15.311 -12.171 -18.750 1.00 85.50 205 THR A N 1
ATOM 1563 C CA . THR A 1 205 ? 16.557 -12.934 -18.581 1.00 85.50 205 THR A CA 1
ATOM 1564 C C . THR A 1 205 ? 17.659 -12.078 -17.970 1.00 85.50 205 THR A C 1
ATOM 1566 O O . THR A 1 205 ? 18.579 -12.617 -17.356 1.00 85.50 205 THR A O 1
ATOM 1569 N N . GLY A 1 206 ? 17.561 -10.756 -18.144 1.00 84.12 206 GLY A N 1
ATOM 1570 C CA . GLY A 1 206 ? 18.433 -9.785 -17.504 1.00 84.12 206 GLY A CA 1
ATOM 1571 C C . GLY A 1 206 ? 18.014 -9.450 -16.075 1.00 84.12 206 GLY A C 1
ATOM 1572 O O . GLY A 1 206 ? 17.169 -10.103 -15.466 1.00 84.12 206 GLY A O 1
ATOM 1573 N N . ASP A 1 207 ? 18.623 -8.389 -15.556 1.00 87.25 207 ASP A N 1
ATOM 1574 C CA . ASP A 1 207 ? 18.318 -7.850 -14.238 1.00 87.25 207 ASP A CA 1
ATOM 1575 C C . ASP A 1 207 ? 16.865 -7.346 -14.165 1.00 87.25 207 ASP A C 1
ATOM 1577 O O . ASP A 1 207 ? 16.460 -6.430 -14.888 1.00 87.25 207 ASP A O 1
ATOM 1581 N N . SER A 1 208 ? 16.076 -7.998 -13.314 1.00 88.62 208 SER A N 1
ATOM 1582 C CA . SER A 1 208 ? 14.667 -7.703 -13.055 1.00 88.62 208 SER A CA 1
ATOM 1583 C C . SER A 1 208 ? 14.444 -6.976 -11.730 1.00 88.62 208 SER A C 1
ATOM 1585 O O . SER A 1 208 ? 13.290 -6.687 -11.394 1.00 88.62 208 SER A O 1
ATOM 1587 N N . GLN A 1 209 ? 15.517 -6.705 -10.977 1.00 89.75 209 GLN A N 1
ATOM 1588 C CA . GLN A 1 209 ? 15.419 -6.063 -9.677 1.00 89.75 209 GLN A CA 1
ATOM 1589 C C . GLN A 1 209 ? 15.235 -4.555 -9.818 1.00 89.75 209 GLN A C 1
ATOM 1591 O O . GLN A 1 209 ? 15.813 -3.899 -10.686 1.00 89.75 209 GLN A O 1
ATOM 1596 N N . VAL A 1 210 ? 14.420 -4.001 -8.925 1.00 89.62 210 VAL A N 1
ATOM 1597 C CA . VAL A 1 210 ? 14.153 -2.568 -8.846 1.00 89.62 210 VAL A CA 1
ATOM 1598 C C . VAL A 1 210 ? 14.308 -2.091 -7.409 1.00 89.62 210 VAL A C 1
ATOM 1600 O O . VAL A 1 210 ? 13.754 -2.681 -6.478 1.00 89.62 210 VAL A O 1
ATOM 1603 N N . ALA A 1 211 ? 15.040 -0.994 -7.238 1.00 90.06 211 ALA A N 1
ATOM 1604 C CA . ALA A 1 211 ? 15.029 -0.195 -6.019 1.00 90.06 211 ALA A CA 1
ATOM 1605 C C . ALA A 1 211 ? 14.529 1.212 -6.347 1.00 90.06 211 ALA A C 1
ATOM 1607 O O . ALA A 1 211 ? 14.983 1.825 -7.319 1.00 90.06 211 ALA A O 1
ATOM 1608 N N . ALA A 1 212 ? 13.572 1.708 -5.566 1.00 92.19 212 ALA A N 1
ATOM 1609 C CA . ALA A 1 212 ? 12.913 2.968 -5.861 1.00 92.19 212 ALA A CA 1
ATOM 1610 C C . ALA A 1 212 ? 12.363 3.678 -4.623 1.00 92.19 212 ALA A C 1
ATOM 1612 O O . ALA A 1 212 ? 11.953 3.051 -3.651 1.00 92.19 212 ALA A O 1
AT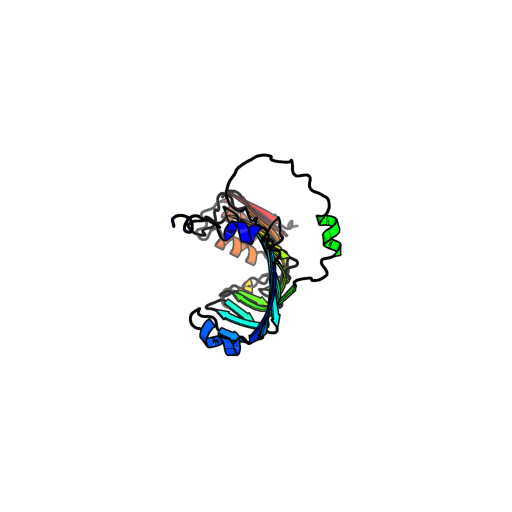OM 1613 N N . THR A 1 213 ? 12.274 4.996 -4.721 1.00 94.19 213 THR A N 1
ATOM 1614 C CA . THR A 1 213 ? 11.492 5.853 -3.835 1.00 94.19 213 THR A CA 1
ATOM 1615 C C . THR A 1 213 ? 10.279 6.361 -4.604 1.00 94.19 213 THR A C 1
ATOM 1617 O O . THR A 1 213 ? 10.399 6.798 -5.749 1.00 94.19 213 THR A O 1
ATOM 1620 N N . ILE A 1 214 ? 9.107 6.284 -3.985 1.00 94.38 214 ILE A N 1
ATOM 1621 C CA . ILE A 1 214 ? 7.815 6.599 -4.587 1.00 94.38 214 ILE A CA 1
ATOM 1622 C C . ILE A 1 214 ? 7.144 7.672 -3.736 1.00 94.38 214 ILE A C 1
ATOM 1624 O O . ILE A 1 214 ? 6.810 7.434 -2.579 1.00 94.38 214 ILE A O 1
ATOM 1628 N N . GLY A 1 215 ? 6.904 8.836 -4.324 1.00 96.38 215 GLY A N 1
ATOM 1629 C CA . GLY A 1 215 ? 6.017 9.865 -3.805 1.00 96.38 215 GLY A CA 1
ATOM 1630 C C . GLY A 1 215 ? 4.705 9.865 -4.583 1.00 96.38 215 GLY A C 1
ATOM 1631 O O . GLY A 1 215 ? 4.700 9.858 -5.810 1.00 96.38 215 GLY A O 1
ATOM 1632 N N . LEU A 1 216 ? 3.578 9.893 -3.885 1.00 95.19 216 LEU A N 1
ATOM 1633 C CA . LEU A 1 216 ? 2.258 10.040 -4.489 1.00 95.19 216 LEU A CA 1
ATOM 1634 C C . LEU A 1 216 ? 1.452 11.046 -3.678 1.00 95.19 216 LEU A C 1
ATOM 1636 O O . LEU A 1 216 ? 1.328 10.910 -2.465 1.00 95.19 216 LEU A O 1
ATOM 1640 N N . THR A 1 217 ? 0.851 12.013 -4.355 1.00 95.06 217 THR A N 1
ATOM 1641 C CA . THR A 1 217 ? -0.277 12.787 -3.846 1.00 95.06 217 THR A CA 1
ATOM 1642 C C . THR A 1 217 ? -1.402 12.679 -4.859 1.00 95.06 217 THR A C 1
ATOM 1644 O O . THR A 1 217 ? -1.333 13.236 -5.945 1.00 95.06 217 THR A O 1
ATOM 1647 N N . ALA A 1 218 ? -2.433 11.931 -4.503 1.00 91.94 218 ALA A N 1
ATOM 1648 C CA . ALA A 1 218 ? -3.607 11.676 -5.312 1.00 91.94 218 ALA A CA 1
ATOM 1649 C C . ALA A 1 218 ? -4.820 12.390 -4.712 1.00 91.94 218 ALA A C 1
ATOM 1651 O O . ALA A 1 218 ? -5.061 12.319 -3.503 1.00 91.94 218 ALA A O 1
ATOM 1652 N N . LEU A 1 219 ? -5.597 13.054 -5.562 1.00 89.62 219 LEU A N 1
ATOM 1653 C CA . LEU A 1 219 ? -6.892 13.625 -5.196 1.00 89.62 219 LEU A CA 1
ATOM 1654 C C . LEU A 1 219 ? -7.989 12.827 -5.889 1.00 89.62 219 LEU A C 1
ATOM 1656 O O . LEU A 1 219 ? -7.883 12.517 -7.073 1.00 89.62 219 LEU A O 1
ATOM 1660 N N . LEU A 1 220 ? -9.017 12.455 -5.136 1.00 84.06 220 LEU A N 1
ATOM 1661 C CA . LEU A 1 220 ? -10.117 11.630 -5.620 1.00 84.06 220 LEU A CA 1
ATOM 1662 C C . LEU A 1 220 ? -11.367 12.505 -5.758 1.00 84.06 220 LEU A C 1
ATOM 1664 O O . LEU A 1 220 ? -11.743 13.216 -4.822 1.00 84.06 220 LEU A O 1
ATOM 1668 N N . HIS A 1 221 ? -12.005 12.453 -6.926 1.00 78.81 221 HIS A N 1
ATOM 1669 C CA . HIS A 1 221 ? -13.279 13.113 -7.186 1.00 78.81 221 HIS A CA 1
ATOM 1670 C C . HIS A 1 221 ? -14.368 12.541 -6.277 1.00 78.81 221 HIS A C 1
ATOM 1672 O O . HIS A 1 221 ? -14.539 11.328 -6.190 1.00 78.81 221 HIS A O 1
ATOM 1678 N N . GLU A 1 222 ? -15.146 13.412 -5.639 1.00 70.38 222 GLU A N 1
ATOM 1679 C CA . GLU A 1 222 ? -16.151 13.003 -4.648 1.00 70.38 222 GLU A CA 1
ATOM 1680 C C . GLU A 1 222 ? -17.299 12.184 -5.242 1.00 70.38 222 GLU A C 1
ATOM 1682 O O . GLU A 1 222 ? -17.764 11.235 -4.620 1.00 70.38 222 GLU A O 1
ATOM 1687 N N . GLU A 1 223 ? -17.746 12.534 -6.449 1.00 70.75 223 GLU A N 1
ATOM 1688 C CA . GLU A 1 223 ? -18.916 11.904 -7.071 1.00 70.75 223 GLU A CA 1
ATOM 1689 C C . GLU A 1 223 ? -18.593 10.552 -7.712 1.00 70.75 223 GLU A C 1
ATOM 1691 O O . GLU A 1 223 ? -19.428 9.652 -7.734 1.00 70.75 223 GLU A O 1
ATOM 1696 N N . THR A 1 224 ? -17.382 10.405 -8.252 1.00 74.69 224 THR A N 1
ATOM 1697 C CA . THR A 1 224 ? -16.990 9.232 -9.047 1.00 74.69 224 THR A CA 1
ATOM 1698 C C . THR A 1 224 ? -15.963 8.348 -8.350 1.00 74.69 224 THR A C 1
ATOM 1700 O O . THR A 1 224 ? -15.731 7.227 -8.797 1.00 74.69 224 THR A O 1
ATOM 1703 N N . GLY A 1 225 ? -15.301 8.846 -7.300 1.00 71.88 225 GLY A N 1
ATOM 1704 C CA . GLY A 1 225 ? -14.116 8.215 -6.717 1.00 71.88 225 GLY A CA 1
ATOM 1705 C C . GLY A 1 225 ? -12.925 8.153 -7.679 1.00 71.88 225 GLY A C 1
ATOM 1706 O O . GLY A 1 225 ? -11.941 7.478 -7.386 1.00 71.88 225 GLY A O 1
ATOM 1707 N N . ALA A 1 226 ? -13.005 8.812 -8.840 1.00 80.56 226 ALA A N 1
ATOM 1708 C CA . ALA A 1 226 ? -11.960 8.769 -9.851 1.00 80.56 226 ALA A CA 1
ATOM 1709 C C . ALA A 1 226 ? -10.765 9.638 -9.443 1.00 80.56 226 ALA A C 1
ATOM 1711 O O . ALA A 1 226 ? -10.925 10.680 -8.812 1.00 80.56 226 ALA A O 1
ATOM 1712 N N . LEU A 1 227 ? -9.566 9.226 -9.844 1.00 82.00 227 LEU A N 1
ATOM 1713 C CA . LEU A 1 227 ? -8.341 9.990 -9.631 1.00 82.00 227 LEU A CA 1
ATOM 1714 C C . LEU A 1 227 ? -8.342 11.267 -10.491 1.00 82.00 227 LEU A C 1
ATOM 1716 O O . LEU A 1 227 ? -8.411 11.185 -11.718 1.00 82.00 227 LEU A O 1
ATOM 1720 N N . ASP A 1 228 ? -8.210 12.434 -9.861 1.00 84.44 228 ASP A N 1
ATOM 1721 C CA . ASP A 1 228 ? -7.997 13.709 -10.548 1.00 84.44 228 ASP A CA 1
ATOM 1722 C C . ASP A 1 228 ? -6.519 13.841 -10.948 1.00 84.44 228 ASP A C 1
ATOM 1724 O O . ASP A 1 228 ? -5.677 14.353 -10.202 1.00 84.44 228 ASP A O 1
ATOM 1728 N N . LEU A 1 229 ? -6.189 13.375 -12.153 1.00 78.56 229 LEU A N 1
ATOM 1729 C CA . LEU A 1 229 ? -4.834 13.456 -12.710 1.00 78.56 229 LEU A CA 1
ATOM 1730 C C . LEU A 1 229 ? -4.331 14.900 -12.901 1.00 78.56 229 LEU A C 1
ATOM 1732 O O . LEU A 1 229 ? -3.122 15.115 -12.991 1.00 78.56 229 LEU A O 1
ATOM 1736 N N . SER A 1 230 ? -5.227 15.893 -12.966 1.00 81.31 230 SER A N 1
ATOM 1737 C CA . SER A 1 230 ? -4.851 17.301 -13.169 1.00 81.31 230 SER A CA 1
ATOM 1738 C C . SER A 1 230 ? -4.302 17.962 -11.903 1.00 81.31 230 SER A C 1
ATOM 1740 O O . SER A 1 230 ? -3.589 18.963 -11.986 1.00 81.31 230 SER A O 1
ATOM 1742 N N . GLN A 1 231 ? -4.595 17.384 -10.737 1.00 83.69 231 GLN A N 1
ATOM 1743 C CA . GLN A 1 231 ? -4.124 17.868 -9.439 1.00 83.69 231 GLN A CA 1
ATOM 1744 C C . GLN A 1 231 ? -3.275 16.837 -8.690 1.00 83.69 231 GLN A C 1
ATOM 1746 O O . GLN A 1 231 ? -2.733 17.143 -7.630 1.00 83.69 231 GLN A O 1
ATOM 1751 N N . SER A 1 232 ? -3.163 15.623 -9.231 1.00 87.81 232 SER A N 1
ATOM 1752 C CA . SER A 1 232 ? -2.326 14.578 -8.659 1.00 87.81 232 SER A CA 1
ATOM 1753 C C . SER A 1 232 ? -0.862 14.758 -9.056 1.00 87.81 232 SER A C 1
ATOM 1755 O O . SER A 1 232 ? -0.529 15.218 -10.154 1.00 87.81 232 SER A O 1
ATOM 1757 N N . GLU A 1 233 ? 0.008 14.363 -8.138 1.00 93.12 233 GLU A N 1
ATOM 1758 C CA . GLU A 1 233 ? 1.454 14.373 -8.277 1.00 93.12 233 GLU A CA 1
ATOM 1759 C C . GLU A 1 233 ? 1.973 12.962 -8.004 1.00 93.12 233 GLU A C 1
ATOM 1761 O O . GLU A 1 233 ? 1.606 12.329 -7.014 1.00 93.12 233 GLU A O 1
ATOM 1766 N N . PHE A 1 234 ? 2.819 12.456 -8.888 1.00 92.81 234 PHE A N 1
ATOM 1767 C CA . PHE A 1 234 ? 3.492 11.176 -8.741 1.00 92.81 234 PHE A CA 1
ATOM 1768 C C . PHE A 1 234 ? 4.968 11.375 -9.040 1.00 92.81 234 PHE A C 1
ATOM 1770 O O . PHE A 1 234 ? 5.330 11.896 -10.088 1.00 92.81 234 PHE A O 1
ATOM 1777 N N . GLN A 1 235 ? 5.810 10.952 -8.114 1.00 94.62 235 GLN A N 1
ATOM 1778 C CA . GLN A 1 235 ? 7.251 10.993 -8.231 1.00 94.62 235 GLN A CA 1
ATOM 1779 C C . GLN A 1 235 ? 7.781 9.584 -8.015 1.00 94.62 235 GLN A C 1
ATOM 1781 O O . GLN A 1 235 ? 7.475 8.934 -7.020 1.00 94.62 235 GLN A O 1
ATOM 1786 N N . LEU A 1 236 ? 8.595 9.112 -8.942 1.00 94.00 236 LEU A N 1
ATOM 1787 C CA . LEU A 1 236 ? 9.255 7.824 -8.859 1.00 94.00 236 LEU A CA 1
ATOM 1788 C C . LEU A 1 236 ? 10.732 8.037 -9.147 1.00 94.00 236 LEU A C 1
ATOM 1790 O O . LEU A 1 236 ? 11.115 8.382 -10.264 1.00 94.00 236 LEU A O 1
ATOM 1794 N N . HIS A 1 237 ? 11.556 7.815 -8.133 1.00 94.69 237 HIS A N 1
ATOM 1795 C CA . HIS A 1 237 ? 13.002 7.852 -8.249 1.00 94.69 237 HIS A CA 1
ATOM 1796 C C . HIS A 1 237 ? 13.556 6.438 -8.118 1.00 94.69 237 HIS A C 1
ATOM 1798 O O . HIS A 1 237 ? 13.584 5.866 -7.033 1.00 94.69 237 HIS A O 1
ATOM 1804 N N . ILE A 1 238 ? 13.982 5.869 -9.234 1.00 92.50 238 ILE A N 1
ATOM 1805 C CA . ILE A 1 238 ? 14.562 4.537 -9.320 1.00 92.50 238 ILE A CA 1
ATOM 1806 C C . ILE A 1 238 ? 16.078 4.671 -9.211 1.00 92.50 238 ILE A C 1
ATOM 1808 O O . ILE A 1 238 ? 16.724 5.271 -10.074 1.00 92.50 238 ILE A O 1
ATOM 1812 N N . THR A 1 239 ? 16.645 4.095 -8.155 1.00 89.12 239 THR A N 1
ATOM 1813 C CA . THR A 1 239 ? 18.090 4.095 -7.881 1.00 89.12 239 THR A CA 1
ATOM 1814 C C . THR A 1 239 ? 18.793 2.867 -8.450 1.00 89.12 239 THR A C 1
ATOM 1816 O O . THR A 1 239 ? 20.015 2.859 -8.574 1.00 89.12 239 THR A O 1
ATOM 1819 N N . HIS A 1 240 ? 18.029 1.834 -8.806 1.00 90.31 240 HIS A N 1
ATOM 1820 C CA . HIS A 1 240 ? 18.522 0.642 -9.478 1.00 90.31 240 HIS A CA 1
ATOM 1821 C C . HIS A 1 240 ? 17.408 0.015 -10.316 1.00 90.31 240 HIS A C 1
ATOM 1823 O O . HIS A 1 240 ? 16.307 -0.204 -9.809 1.00 90.31 240 HIS A O 1
ATOM 1829 N N . ILE A 1 241 ? 17.695 -0.250 -11.591 1.00 88.88 241 ILE A N 1
ATOM 1830 C CA . ILE A 1 241 ? 16.823 -0.985 -12.509 1.00 88.88 241 ILE A CA 1
ATOM 1831 C C . ILE A 1 241 ? 17.649 -1.558 -13.655 1.00 88.88 241 ILE A C 1
ATOM 1833 O O . ILE A 1 241 ? 18.490 -0.863 -14.226 1.00 88.88 241 ILE A O 1
ATOM 1837 N N . GLY A 1 242 ? 17.389 -2.809 -14.019 1.00 87.31 242 GLY A N 1
ATOM 1838 C CA . GLY A 1 242 ? 18.002 -3.415 -15.194 1.00 87.31 242 GLY A CA 1
ATOM 1839 C C . GLY A 1 242 ? 17.513 -2.804 -16.509 1.00 87.31 242 GLY A C 1
ATOM 1840 O O . GLY A 1 242 ? 16.395 -2.300 -16.622 1.00 87.31 242 GLY A O 1
ATOM 1841 N N . GLN A 1 243 ? 18.337 -2.893 -17.552 1.00 89.75 243 GLN A N 1
ATOM 1842 C CA . GLN A 1 243 ? 18.000 -2.400 -18.893 1.00 89.75 243 GLN A CA 1
ATOM 1843 C C . GLN A 1 243 ? 16.706 -3.031 -19.442 1.00 89.75 243 GLN A C 1
ATOM 1845 O O . GLN A 1 243 ? 15.850 -2.322 -19.968 1.00 89.75 243 GLN A O 1
ATOM 1850 N N . GLU A 1 244 ? 16.549 -4.355 -19.308 1.00 88.56 244 GLU A N 1
ATOM 1851 C CA . GLU A 1 244 ? 15.362 -5.077 -19.793 1.00 88.56 244 GLU A CA 1
ATOM 1852 C C . GLU A 1 244 ? 14.105 -4.697 -18.992 1.00 88.56 244 GLU A C 1
ATOM 1854 O O . GLU A 1 244 ? 13.039 -4.477 -19.570 1.00 88.56 244 GLU A O 1
ATOM 1859 N N . ALA A 1 245 ? 14.245 -4.560 -17.670 1.00 88.62 245 ALA A N 1
ATOM 1860 C CA . ALA A 1 245 ? 13.185 -4.087 -16.786 1.00 88.62 245 ALA A CA 1
ATOM 1861 C C . ALA A 1 245 ? 12.711 -2.681 -17.176 1.00 88.62 245 ALA A C 1
ATOM 1863 O O . ALA A 1 245 ? 11.509 -2.452 -17.331 1.00 88.62 245 ALA A O 1
ATOM 1864 N N . LEU A 1 246 ? 13.646 -1.756 -17.409 1.00 90.06 246 LEU A N 1
ATOM 1865 C CA . LEU A 1 246 ? 13.309 -0.397 -17.816 1.00 90.06 246 LEU A CA 1
ATOM 1866 C C . LEU A 1 246 ? 12.673 -0.349 -19.212 1.00 90.06 246 LEU A C 1
ATOM 1868 O O . LEU A 1 246 ? 11.684 0.360 -19.384 1.00 90.06 246 LEU A O 1
ATOM 1872 N N . ASP A 1 247 ? 13.160 -1.122 -20.192 1.00 89.38 247 ASP A N 1
ATOM 1873 C CA . ASP A 1 247 ? 12.536 -1.164 -21.528 1.00 89.38 247 ASP A CA 1
ATOM 1874 C C . ASP A 1 247 ? 11.062 -1.589 -21.445 1.00 89.38 247 ASP A C 1
ATOM 1876 O O . ASP A 1 247 ? 10.204 -0.981 -22.086 1.00 89.38 247 ASP A O 1
ATOM 1880 N N . ARG A 1 248 ? 10.737 -2.566 -20.590 1.00 86.50 248 ARG A N 1
ATOM 1881 C CA . ARG A 1 248 ? 9.351 -3.013 -20.377 1.00 86.50 248 ARG A CA 1
ATOM 1882 C C . ARG A 1 248 ? 8.478 -1.954 -19.721 1.00 86.50 248 ARG A C 1
ATOM 1884 O O . ARG A 1 248 ? 7.333 -1.788 -20.136 1.00 86.50 248 ARG A O 1
ATOM 1891 N N . VAL A 1 249 ? 9.011 -1.218 -18.746 1.00 86.12 249 VAL A N 1
ATOM 1892 C CA . VAL A 1 249 ? 8.305 -0.071 -18.153 1.00 86.12 249 VAL A CA 1
ATOM 1893 C C . VAL A 1 249 ? 8.015 0.982 -19.227 1.00 86.12 249 VAL A C 1
ATOM 1895 O O . VAL A 1 249 ? 6.888 1.461 -19.322 1.00 86.12 249 VAL A O 1
ATOM 1898 N N . LEU A 1 250 ? 8.981 1.296 -20.095 1.00 87.88 250 LEU A N 1
ATOM 1899 C CA . LEU A 1 250 ? 8.780 2.266 -21.178 1.00 87.88 250 LEU A CA 1
ATOM 1900 C C . LEU A 1 250 ? 7.755 1.786 -22.219 1.00 87.88 250 LEU A C 1
ATOM 1902 O O . LEU A 1 250 ? 6.940 2.584 -22.677 1.00 87.88 250 LEU A O 1
ATOM 1906 N N . VAL A 1 251 ? 7.753 0.493 -22.565 1.00 86.69 251 VAL A N 1
ATOM 1907 C CA . VAL A 1 251 ? 6.731 -0.108 -23.445 1.00 86.69 251 VAL A CA 1
ATOM 1908 C C . VAL A 1 251 ? 5.346 -0.053 -22.806 1.00 86.69 251 VAL A C 1
ATOM 1910 O O . VAL A 1 251 ? 4.368 0.206 -23.500 1.00 86.69 251 VAL A O 1
ATOM 1913 N N . PHE A 1 252 ? 5.243 -0.269 -21.495 1.00 84.12 252 PHE A N 1
ATOM 1914 C CA . PHE A 1 252 ? 3.974 -0.150 -20.783 1.00 84.12 252 PHE A CA 1
ATOM 1915 C C . PHE A 1 252 ? 3.430 1.287 -20.810 1.00 84.12 252 PHE A C 1
ATOM 1917 O O . PHE A 1 252 ? 2.227 1.480 -20.977 1.00 84.12 252 PHE A O 1
ATOM 1924 N N . LEU A 1 253 ? 4.308 2.288 -20.689 1.00 82.00 253 LEU A N 1
ATOM 1925 C CA . LEU A 1 253 ? 3.928 3.704 -20.735 1.00 82.00 253 LEU A CA 1
ATOM 1926 C C . LEU A 1 253 ? 3.512 4.178 -22.138 1.00 82.00 253 LEU A C 1
ATOM 1928 O O . LEU A 1 253 ? 2.650 5.048 -22.246 1.00 82.00 253 LEU A O 1
ATOM 1932 N N . ASP A 1 254 ? 4.091 3.621 -23.205 1.00 84.25 254 ASP A N 1
ATOM 1933 C CA . ASP A 1 254 ? 3.703 3.917 -24.592 1.00 84.25 254 ASP A CA 1
ATOM 1934 C C . ASP A 1 254 ? 3.696 2.652 -25.465 1.00 84.25 254 ASP A C 1
ATOM 1936 O O . ASP A 1 254 ? 4.629 2.407 -26.240 1.00 84.25 254 ASP A O 1
ATOM 1940 N N . PRO A 1 255 ? 2.615 1.851 -25.384 1.00 83.75 255 PRO A N 1
ATOM 1941 C CA . PRO A 1 255 ? 2.515 0.590 -26.117 1.00 83.75 255 PRO A CA 1
ATOM 1942 C C . PRO A 1 255 ? 2.551 0.762 -27.638 1.00 83.75 255 PRO A C 1
ATOM 1944 O O . PRO A 1 255 ? 2.965 -0.145 -28.354 1.00 83.75 255 PRO A O 1
ATOM 1947 N N . GLN A 1 256 ? 2.100 1.918 -28.137 1.00 86.69 256 GLN A N 1
ATOM 1948 C CA . GLN A 1 256 ? 2.030 2.219 -29.569 1.00 86.69 256 GLN A CA 1
ATOM 1949 C C . GLN A 1 256 ? 3.327 2.840 -30.111 1.00 86.69 256 GLN A C 1
ATOM 1951 O O . GLN A 1 256 ? 3.454 3.009 -31.323 1.00 86.69 256 GLN A O 1
ATOM 1956 N N . GLY A 1 257 ? 4.286 3.191 -29.244 1.00 82.00 257 GLY A N 1
ATOM 1957 C CA . GLY A 1 257 ? 5.529 3.861 -29.640 1.00 82.00 257 GLY A CA 1
ATOM 1958 C C . GLY A 1 257 ? 5.305 5.242 -30.265 1.00 82.00 257 GLY A C 1
ATOM 1959 O O . GLY A 1 257 ? 6.091 5.680 -31.106 1.00 82.00 257 GLY A O 1
ATOM 1960 N N . SER A 1 258 ? 4.200 5.897 -29.912 1.00 86.00 258 SER A N 1
ATOM 1961 C CA . SER A 1 258 ? 3.772 7.172 -30.493 1.00 86.00 258 SER A CA 1
ATOM 1962 C C . SER A 1 258 ? 4.500 8.383 -29.899 1.00 86.00 258 SER A C 1
ATOM 1964 O O . SER A 1 258 ? 4.547 9.445 -30.523 1.00 86.00 258 SER A O 1
ATOM 1966 N N . ASN A 1 259 ? 5.086 8.233 -28.709 1.00 83.25 259 ASN A N 1
ATOM 1967 C CA . ASN A 1 259 ? 5.782 9.290 -27.995 1.00 83.25 259 ASN A CA 1
ATOM 1968 C C . ASN A 1 259 ? 7.274 9.315 -28.393 1.00 83.25 259 ASN A C 1
ATOM 1970 O O . ASN A 1 259 ? 8.034 8.416 -28.015 1.00 83.25 259 ASN A O 1
ATOM 1974 N N . PRO A 1 260 ? 7.744 10.361 -29.103 1.00 84.25 260 PRO A N 1
ATOM 1975 C CA . PRO A 1 260 ? 9.128 10.431 -29.576 1.00 84.25 260 PRO A CA 1
ATOM 1976 C C . PRO A 1 260 ? 10.153 10.461 -28.431 1.00 84.25 260 PRO A C 1
ATOM 1978 O O . PRO A 1 260 ? 11.269 9.965 -28.598 1.00 84.25 260 PRO A O 1
ATOM 1981 N N . THR A 1 261 ? 9.783 10.987 -27.259 1.00 83.94 261 THR A N 1
ATOM 1982 C CA . THR A 1 261 ? 10.648 11.010 -26.070 1.00 83.94 261 THR A CA 1
ATOM 1983 C C . THR A 1 261 ? 10.900 9.596 -25.554 1.00 83.94 261 THR A C 1
ATOM 1985 O O . THR A 1 261 ? 12.048 9.226 -25.304 1.00 83.94 261 THR A O 1
ATOM 1988 N N . LEU A 1 262 ? 9.849 8.776 -25.456 1.00 84.56 262 LEU A N 1
ATOM 1989 C CA . LEU A 1 262 ? 9.963 7.388 -24.999 1.00 84.56 262 LEU A CA 1
ATOM 1990 C C . LEU A 1 262 ? 10.669 6.516 -26.044 1.00 84.56 262 LEU A C 1
ATOM 1992 O O . LEU A 1 262 ? 11.536 5.719 -25.689 1.00 84.56 262 LEU A O 1
ATOM 1996 N N . ALA A 1 263 ? 10.394 6.721 -27.335 1.00 85.81 263 ALA A N 1
ATOM 1997 C CA . ALA A 1 263 ? 11.112 6.040 -28.412 1.00 85.81 263 ALA A CA 1
ATOM 1998 C C . ALA A 1 263 ? 12.628 6.336 -28.387 1.00 85.81 263 ALA A C 1
ATOM 2000 O O . ALA A 1 263 ? 13.440 5.418 -28.528 1.00 85.81 263 ALA A O 1
ATOM 2001 N N . SER A 1 264 ? 13.015 7.597 -28.154 1.00 85.81 264 SER A N 1
ATOM 2002 C CA . SER A 1 264 ? 14.420 8.003 -28.006 1.00 85.81 264 SER A CA 1
ATOM 2003 C C . SER A 1 264 ? 15.079 7.366 -26.777 1.00 85.81 264 SER A C 1
ATOM 2005 O O . SER A 1 264 ? 16.164 6.793 -26.889 1.00 85.81 264 SER A O 1
ATOM 2007 N N . ALA A 1 265 ? 14.399 7.374 -25.625 1.00 85.94 265 ALA A N 1
ATOM 2008 C CA . ALA A 1 265 ? 14.876 6.722 -24.403 1.00 85.94 265 ALA A CA 1
ATOM 2009 C C . ALA A 1 265 ? 15.149 5.221 -24.615 1.00 85.94 265 ALA A C 1
ATOM 2011 O O . ALA A 1 265 ? 16.211 4.718 -24.245 1.00 85.94 265 ALA A O 1
ATOM 2012 N N . ARG A 1 266 ? 14.237 4.515 -25.294 1.00 88.75 266 ARG A N 1
ATOM 2013 C CA . ARG A 1 266 ? 14.411 3.096 -25.645 1.00 88.75 266 ARG A CA 1
ATOM 2014 C C . ARG A 1 266 ? 15.587 2.850 -26.588 1.00 88.75 266 ARG A C 1
ATOM 2016 O O . ARG A 1 266 ? 16.278 1.841 -26.462 1.00 88.75 266 ARG A O 1
ATOM 2023 N N . ALA A 1 267 ? 15.840 3.756 -27.533 1.00 86.56 267 ALA A N 1
ATOM 2024 C CA . ALA A 1 267 ? 17.011 3.660 -28.401 1.00 86.56 267 ALA A CA 1
ATOM 2025 C C . ALA A 1 267 ? 18.321 3.820 -27.608 1.00 86.56 267 ALA A C 1
ATOM 2027 O O . ALA A 1 267 ? 19.258 3.055 -27.831 1.00 86.56 267 ALA A O 1
ATOM 2028 N N . GLN A 1 268 ? 18.367 4.753 -26.651 1.00 86.25 268 GLN A N 1
ATOM 2029 C CA . GLN A 1 268 ? 19.530 4.967 -25.779 1.00 86.25 268 GLN A CA 1
ATOM 2030 C C . GLN A 1 268 ? 19.788 3.783 -24.843 1.00 86.25 268 GLN A C 1
ATOM 2032 O O . GLN A 1 268 ? 20.944 3.420 -24.632 1.00 86.25 268 GLN A O 1
ATOM 2037 N N . LEU A 1 269 ? 18.734 3.107 -24.369 1.00 87.75 269 LEU A N 1
ATOM 2038 C CA . LEU A 1 269 ? 18.879 1.888 -23.569 1.00 87.75 269 LEU A CA 1
ATOM 2039 C C . LEU A 1 269 ? 19.629 0.776 -24.291 1.00 87.75 269 LEU A C 1
ATOM 2041 O O . LEU A 1 269 ? 20.252 -0.040 -23.632 1.00 87.75 269 LEU A O 1
ATOM 2045 N N . LYS A 1 270 ? 19.613 0.725 -25.629 1.00 83.81 270 LYS A N 1
ATOM 2046 C CA . LYS A 1 270 ? 20.409 -0.259 -26.384 1.00 83.81 270 LYS A CA 1
ATOM 2047 C C . LYS A 1 270 ? 21.912 0.025 -26.349 1.00 83.81 270 LYS A C 1
ATOM 2049 O O . LYS A 1 270 ? 22.687 -0.851 -26.719 1.00 83.81 270 LYS A O 1
ATOM 2054 N N . LEU A 1 271 ? 22.306 1.239 -25.972 1.00 84.19 271 LEU A N 1
ATOM 2055 C CA . LEU A 1 271 ? 23.686 1.719 -26.035 1.00 84.19 271 LEU A CA 1
ATOM 2056 C C . LEU A 1 271 ? 24.354 1.774 -24.659 1.00 84.19 271 LEU A C 1
ATOM 2058 O O . LEU A 1 271 ? 25.574 1.665 -24.587 1.00 84.19 271 LEU A O 1
ATOM 2062 N N . ALA A 1 272 ? 23.584 1.939 -23.581 1.00 84.62 272 ALA A N 1
ATOM 2063 C CA . ALA A 1 272 ? 24.121 2.046 -22.230 1.00 84.62 272 ALA A CA 1
ATOM 2064 C C . ALA A 1 272 ? 23.142 1.526 -21.167 1.00 84.62 272 ALA A C 1
ATOM 2066 O O . ALA A 1 272 ? 21.923 1.570 -21.339 1.00 84.62 272 ALA A O 1
ATOM 2067 N N . ASN A 1 273 ? 23.695 1.089 -20.033 1.00 86.19 273 ASN A N 1
ATOM 2068 C CA . ASN A 1 273 ? 22.911 0.665 -18.876 1.00 86.19 273 ASN A CA 1
ATOM 2069 C C . ASN A 1 273 ? 22.410 1.883 -18.085 1.00 86.19 273 ASN A C 1
ATOM 2071 O O . ASN A 1 273 ? 23.197 2.805 -17.833 1.00 86.19 273 ASN A O 1
ATOM 2075 N N . PRO A 1 274 ? 21.139 1.904 -17.654 1.00 89.31 274 PRO A N 1
ATOM 2076 C CA . PRO A 1 274 ? 20.638 2.960 -16.785 1.00 89.31 274 PRO A CA 1
ATOM 2077 C C . PRO A 1 274 ? 21.305 2.874 -15.401 1.00 89.31 274 PRO A C 1
ATOM 2079 O O . PRO A 1 274 ? 21.472 1.794 -14.840 1.00 89.31 274 PRO A O 1
ATOM 2082 N N . SER A 1 275 ? 21.704 4.018 -14.850 1.00 88.00 275 SER A N 1
ATOM 2083 C CA . SER A 1 275 ? 22.155 4.154 -13.460 1.00 88.00 275 SER A CA 1
ATOM 2084 C C . SER A 1 275 ? 21.026 4.605 -12.541 1.00 88.00 275 SER A C 1
ATOM 2086 O O . SER A 1 275 ? 20.940 4.136 -11.412 1.00 88.00 275 SER A O 1
ATOM 2088 N N . SER A 1 276 ? 20.162 5.500 -13.017 1.00 91.12 276 SER A N 1
ATOM 2089 C CA . SER A 1 276 ? 18.971 5.939 -12.297 1.00 91.12 276 SER A CA 1
ATOM 2090 C C . SER A 1 276 ? 17.910 6.460 -13.257 1.00 91.12 276 SER A C 1
ATOM 2092 O O . SER A 1 276 ? 18.203 6.887 -14.379 1.00 91.12 276 SER A O 1
ATOM 2094 N N . VAL A 1 277 ? 16.658 6.413 -12.813 1.00 92.12 277 VAL A N 1
ATOM 2095 C CA . VAL A 1 277 ? 15.512 6.919 -13.570 1.00 92.12 277 VAL A CA 1
ATOM 2096 C C . VAL A 1 277 ? 14.657 7.760 -12.645 1.00 92.12 277 VAL A C 1
ATOM 2098 O O . VAL A 1 277 ? 14.286 7.311 -11.566 1.00 92.12 277 VAL A O 1
ATOM 2101 N N . THR A 1 278 ? 14.308 8.959 -13.082 1.00 93.38 278 THR A N 1
ATOM 2102 C CA . THR A 1 278 ? 13.335 9.802 -12.396 1.00 93.38 278 THR A CA 1
ATOM 2103 C C . THR A 1 278 ? 12.135 9.995 -13.308 1.00 93.38 278 THR A C 1
ATOM 2105 O O . THR A 1 278 ? 12.283 10.425 -14.455 1.00 93.38 278 THR A O 1
ATOM 2108 N N . ILE A 1 279 ? 10.958 9.654 -12.794 1.00 90.56 279 ILE A N 1
ATOM 2109 C CA . ILE A 1 279 ? 9.668 9.897 -13.428 1.00 90.56 279 ILE A CA 1
ATOM 2110 C C . ILE A 1 279 ? 8.891 10.838 -12.522 1.00 90.56 279 ILE A C 1
ATOM 2112 O O . ILE A 1 279 ? 8.576 10.480 -11.391 1.00 90.56 279 ILE A O 1
ATOM 2116 N N . ASP A 1 280 ? 8.549 12.010 -13.037 1.00 92.19 280 ASP A N 1
ATOM 2117 C CA . ASP A 1 280 ? 7.693 12.963 -12.346 1.00 92.19 280 ASP A CA 1
ATOM 2118 C C . ASP A 1 280 ? 6.449 13.206 -13.198 1.00 92.19 280 ASP A C 1
ATOM 2120 O O . ASP A 1 280 ? 6.536 13.597 -14.362 1.00 92.19 280 ASP A O 1
ATOM 2124 N N . ILE A 1 281 ? 5.279 12.975 -12.617 1.00 88.50 281 ILE A N 1
ATOM 2125 C CA . ILE A 1 281 ? 3.991 13.351 -13.180 1.00 88.50 281 ILE A CA 1
ATOM 2126 C C . ILE A 1 281 ? 3.410 14.419 -12.271 1.00 88.50 281 ILE A C 1
ATOM 2128 O O . ILE A 1 281 ? 3.127 14.154 -11.107 1.00 88.50 281 ILE A O 1
ATOM 2132 N N . ALA A 1 282 ? 3.205 15.618 -12.798 1.00 88.69 282 ALA A N 1
ATOM 2133 C CA . ALA A 1 282 ? 2.557 16.694 -12.063 1.00 88.69 282 ALA A CA 1
ATOM 2134 C C . ALA A 1 282 ? 1.610 17.436 -12.996 1.00 88.69 282 ALA A C 1
ATOM 2136 O O . ALA A 1 282 ? 2.002 17.877 -14.079 1.00 88.69 282 ALA A O 1
ATOM 2137 N N . ARG A 1 283 ? 0.354 17.587 -12.567 1.00 83.69 283 ARG A N 1
ATOM 2138 C CA . ARG A 1 283 ? -0.664 18.351 -13.305 1.00 83.69 283 ARG A CA 1
ATOM 2139 C C . ARG A 1 283 ? -0.869 17.864 -14.743 1.00 83.69 283 ARG A C 1
ATOM 2141 O O . ARG A 1 283 ? -0.968 18.658 -15.676 1.00 83.69 283 ARG A O 1
ATOM 2148 N N . GLY A 1 284 ? -0.880 16.544 -14.923 1.00 78.31 284 GLY A N 1
ATOM 2149 C CA . GLY A 1 284 ? -1.014 15.898 -16.231 1.00 78.31 284 GLY A CA 1
ATOM 2150 C C . GLY A 1 284 ? 0.221 15.975 -17.142 1.00 78.31 284 GLY A C 1
ATOM 2151 O O . GLY A 1 284 ? 0.150 15.503 -18.274 1.00 78.31 284 GLY A O 1
ATOM 2152 N N . LEU A 1 285 ? 1.344 16.538 -16.684 1.00 83.69 285 LEU A N 1
ATOM 2153 C CA . LEU A 1 285 ? 2.604 16.572 -17.430 1.00 83.69 285 LEU A CA 1
ATOM 2154 C C . LEU A 1 285 ? 3.541 15.468 -16.938 1.00 83.69 285 LEU A C 1
ATOM 2156 O O . LEU A 1 285 ? 3.747 15.347 -15.735 1.00 83.69 285 LEU A O 1
ATOM 2160 N N . LEU A 1 286 ? 4.115 14.699 -17.869 1.00 83.69 286 LEU A N 1
ATOM 2161 C CA . LEU A 1 286 ? 5.106 13.651 -17.611 1.00 83.69 286 LEU A CA 1
ATOM 2162 C C . LEU A 1 286 ? 6.513 14.167 -17.938 1.00 83.69 286 LEU A C 1
ATOM 2164 O O . LEU A 1 286 ? 6.797 14.496 -19.091 1.00 83.69 286 LEU A O 1
ATOM 2168 N N . ASN A 1 287 ? 7.400 14.139 -16.951 1.00 88.81 287 ASN A N 1
ATOM 2169 C CA . ASN A 1 287 ? 8.833 14.348 -17.106 1.00 88.81 287 ASN A CA 1
ATOM 2170 C C . ASN A 1 287 ? 9.563 13.030 -16.833 1.00 88.81 287 ASN A C 1
ATOM 2172 O O . ASN A 1 287 ? 9.337 12.383 -15.813 1.00 88.81 287 ASN A O 1
ATOM 2176 N N . LEU A 1 288 ? 10.450 12.640 -17.746 1.00 89.44 288 LEU A N 1
ATOM 2177 C CA . LEU A 1 288 ? 11.272 11.438 -17.632 1.00 89.44 288 LEU A CA 1
ATOM 2178 C C . LEU A 1 288 ? 12.738 11.827 -17.799 1.00 89.44 288 LEU A C 1
ATOM 2180 O O . LEU A 1 288 ? 13.121 12.371 -18.834 1.00 89.44 288 LEU A O 1
ATOM 2184 N N . THR A 1 289 ? 13.553 11.501 -16.801 1.00 90.69 289 THR A N 1
ATOM 2185 C CA . THR A 1 289 ? 15.011 11.642 -16.860 1.00 90.69 289 THR A CA 1
ATOM 2186 C C . THR A 1 289 ? 15.645 10.281 -16.631 1.00 90.69 289 THR A C 1
ATOM 2188 O O . THR A 1 289 ? 15.351 9.622 -15.639 1.00 90.69 289 THR A O 1
ATOM 2191 N N . ILE A 1 290 ? 16.519 9.860 -17.543 1.00 91.00 290 ILE A N 1
ATOM 2192 C CA . ILE A 1 290 ? 17.305 8.633 -17.401 1.00 91.00 290 ILE A CA 1
ATOM 2193 C C . ILE A 1 290 ? 18.770 9.039 -17.360 1.00 91.00 290 ILE A C 1
ATOM 2195 O O . ILE A 1 290 ? 19.272 9.680 -18.285 1.00 91.00 290 ILE A O 1
ATOM 2199 N N . HIS A 1 291 ? 19.451 8.654 -16.290 1.00 90.12 291 HIS A N 1
ATOM 2200 C CA . HIS A 1 291 ? 20.898 8.715 -16.231 1.00 90.12 291 HIS A CA 1
ATOM 2201 C C . HIS A 1 291 ? 21.445 7.359 -16.643 1.00 90.12 291 HIS A C 1
ATOM 2203 O O . HIS A 1 291 ? 20.968 6.320 -16.195 1.00 90.12 291 HIS A O 1
ATOM 2209 N N . PHE A 1 292 ? 22.445 7.376 -17.512 1.00 87.06 292 PHE A N 1
ATOM 2210 C CA . PHE A 1 292 ? 23.146 6.179 -17.940 1.00 87.06 292 PHE A CA 1
ATOM 2211 C C . PHE A 1 292 ? 24.494 6.111 -17.239 1.00 87.06 292 PHE A C 1
ATOM 2213 O O . PHE A 1 292 ? 25.133 7.137 -16.983 1.00 87.06 292 PHE A O 1
ATOM 2220 N N . GLN A 1 293 ? 24.943 4.897 -16.938 1.00 82.62 293 GLN A N 1
ATOM 2221 C CA . GLN A 1 293 ? 26.338 4.678 -16.592 1.00 82.62 293 GLN A CA 1
ATOM 2222 C C . GLN A 1 293 ? 27.172 5.052 -17.821 1.00 82.62 293 GLN A C 1
ATOM 2224 O O . GLN A 1 293 ? 26.905 4.567 -18.920 1.00 82.62 293 GLN A O 1
ATOM 2229 N N . GLY A 1 294 ? 28.139 5.960 -17.656 1.00 58.75 294 GLY A N 1
ATOM 2230 C CA . GLY A 1 294 ? 29.028 6.340 -18.750 1.00 58.75 294 GLY A CA 1
ATOM 2231 C C . GLY A 1 294 ? 29.731 5.101 -19.300 1.00 58.75 294 GLY A C 1
ATOM 2232 O O . GLY A 1 294 ? 30.372 4.373 -18.544 1.00 58.75 294 GLY A O 1
ATOM 2233 N N . SER A 1 295 ? 29.592 4.847 -20.599 1.00 44.69 295 SER A N 1
ATOM 2234 C CA . SER A 1 295 ? 30.410 3.855 -21.289 1.00 44.69 295 SER A CA 1
ATOM 2235 C C . SER A 1 295 ? 31.834 4.399 -21.429 1.00 44.69 295 SER A C 1
ATOM 2237 O O . SER A 1 295 ? 32.007 5.532 -21.886 1.00 44.69 295 SER A O 1
ATOM 2239 N N . LEU A 1 296 ? 32.830 3.598 -21.036 1.00 35.41 296 LEU A N 1
ATOM 2240 C CA . LEU A 1 296 ? 34.210 3.736 -21.516 1.00 35.41 296 LEU A CA 1
ATOM 2241 C C . LEU A 1 296 ? 34.268 3.581 -23.040 1.00 35.41 296 LEU A C 1
ATOM 2243 O O . LEU A 1 296 ? 33.496 2.746 -23.565 1.00 35.41 296 LEU A O 1
#

Secondary structure (DSSP, 8-state):
---SS-----HHHHHHT--EEEEEEEEEEGGGGHHHHGGGTEEEEEEEEEEEEEEE-SSS-EEEEEEEEEEEEEEEETTEEEEEEEEEEEEEEEE----S-------PPP---THHHHHTTT-----EEEEEEEEETTEEEEEEEEEEEE-SSEEEEEEEEEEETTEEEEEEEEEE-SSSEEEEEEEEEEEEEGGGGS-GGG--SS--EEEEEEEEEEEE-TTT--B-TTT-EEEEEEEEE-HHHHHHHHHHH-TT---HHHHHHHHHHTTS-EEEEEEEEETTEEEEEEEEPPP-

Sequence (296 aa):
MQGLLNSPDPLGARLADLFAEVETTANVDLARFQEVLTPHGIQGTGHTGIHVHLRKKEHGNLDSAIDLTLKEVSLQQERATIEEGTGSIQIRKSLAWQPGGSPTGRSAPFHPSDLIAQLQRFAKTEHTFTAKRLRLGPLVLEDFSTNLHFDQQALKLQNISMNVLGGGLGGHVILSAGQPLRLSAWLEAAHLDLNQLVESAARMTGDSQVAATIGLTALLHEETGALDLSQSEFQLHITHIGQEALDRVLVFLDPQGSNPTLASARAQLKLANPSSVTIDIARGLLNLTIHFQGSL

Radius of gyration: 26.48 Å; chains: 1; bounding box: 93×54×66 Å

pLDDT: mean 79.52, std 17.25, range [31.89, 97.12]